Protein AF-A0A0K8T9H1-F1 (afdb_monomer)

Solvent-accessible surface area (backbone atoms only — not comparable to full-atom values): 16863 Å² total; per-residue (Å²): 108,72,65,55,69,71,71,51,93,68,56,71,69,57,48,53,51,52,52,51,51,52,47,54,55,34,47,77,70,76,44,57,70,71,57,55,53,50,52,52,51,54,51,49,52,61,58,62,73,67,69,76,91,74,69,90,69,77,64,52,69,48,75,46,65,76,82,54,82,67,47,53,60,52,46,53,54,37,46,76,74,58,31,45,70,45,75,44,81,83,82,41,68,66,57,66,65,55,65,74,69,68,95,60,60,73,51,70,37,27,21,28,34,38,39,48,46,93,85,67,34,30,32,70,47,72,36,68,50,32,43,53,62,54,49,51,52,37,52,50,28,41,78,66,65,66,70,80,32,57,61,27,41,50,33,61,77,69,70,51,77,90,67,58,62,87,79,24,49,46,81,76,41,85,39,67,73,51,75,68,45,58,53,51,35,49,51,52,48,51,49,42,50,74,77,71,56,50,60,47,67,81,86,62,87,84,52,78,56,57,71,73,46,46,65,55,52,55,56,58,51,64,71,67,54,79,77,82,86,78,80,86,76,90,69,94,76,79,92,78,77,91,77,90,76,82,76,98,69,88,72,84,79,76,68,77,80,68,70,75,74,78,81,73,80,82,82,79,130

Secondary structure (DSSP, 8-state):
-HHHHHHS---HHHHHHHHHHHHHHHHHTT--HHHHHHHHHHHHHHHHT-----------EEEEE--STHHHHHHHHHHHTT-EEEEE-S--HHHHHHTTS----GGGS-EEEEEE-TTS-EEEEEESS-HHHHHHH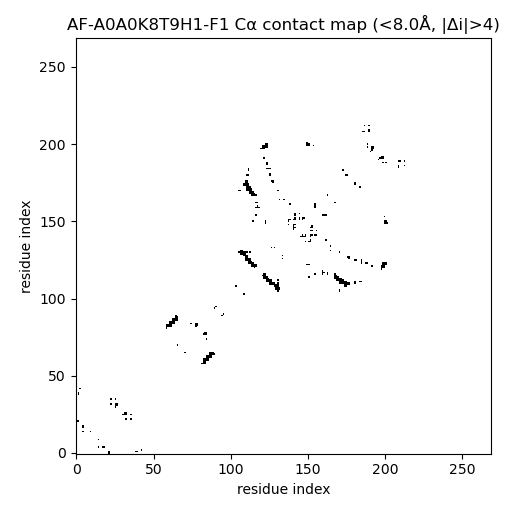HHHHHHTT----HHHHHHHHTT-----HHHHEEEEEE--SSHHHHHHHHHHHHHHHHHT--B--TT-TT-THHHHHHHHHHHHHHTTS--S-------------------S-------GGGTTSS--PPPP-

Nearest PDB structures (foldseek):
  1i1q-assembly1_B  TM=5.431E-01  e=4.277E+00  Salmonella enterica subsp. enterica serovar Typhimurium
  8oy0-assembly1_B  TM=5.365E-01  e=6.338E+00  Acinetobacter baumannii ATCC 17978

pLDDT: mean 75.07, std 20.34, range [29.92, 95.25]

Organism: Lygus hesperus (NCBI:txid30085)

Radius of gyration: 32.81 Å; Cα contacts (8 Å, |Δi|>4): 225; chains: 1; bounding box: 67×85×82 Å

Structure (mmCIF, N/CA/C/O backbone):
data_AF-A0A0K8T9H1-F1
#
_entry.id   AF-A0A0K8T9H1-F1
#
loop_
_atom_site.group_PDB
_atom_site.id
_atom_site.type_symbol
_atom_site.label_atom_id
_atom_site.label_alt_id
_atom_site.label_comp_id
_atom_site.label_asym_id
_atom_site.label_entity_id
_atom_site.label_seq_id
_atom_site.pdbx_PDB_ins_code
_atom_site.Cartn_x
_atom_site.Cartn_y
_atom_site.Cartn_z
_atom_site.occupancy
_atom_site.B_iso_or_equiv
_atom_site.auth_seq_id
_atom_site.auth_comp_id
_atom_site.auth_asym_id
_atom_site.auth_atom_id
_atom_site.pdbx_PDB_model_num
ATOM 1 N N . MET A 1 1 ? -5.020 20.027 38.734 1.00 79.06 1 MET A N 1
ATOM 2 C CA . MET A 1 1 ? -4.938 20.265 40.193 1.00 79.06 1 MET A CA 1
ATOM 3 C C . MET A 1 1 ? -5.513 19.106 41.007 1.00 79.06 1 MET A C 1
ATOM 5 O O . MET A 1 1 ? -4.748 18.503 41.737 1.00 79.06 1 MET A O 1
ATOM 9 N N . ILE A 1 2 ? -6.777 18.697 40.827 1.00 83.88 2 ILE A N 1
ATOM 10 C CA . ILE A 1 2 ? -7.402 17.604 41.618 1.00 83.88 2 ILE A CA 1
ATOM 11 C C . ILE A 1 2 ? -6.652 16.258 41.524 1.00 83.88 2 ILE A C 1
ATOM 13 O O . ILE A 1 2 ? -6.446 15.601 42.537 1.00 83.88 2 ILE A O 1
ATOM 17 N N . HIS A 1 3 ? -6.161 15.875 40.338 1.00 83.12 3 HIS A N 1
ATOM 18 C CA . HIS A 1 3 ? -5.317 14.678 40.191 1.00 83.12 3 HIS A CA 1
ATOM 19 C C . HIS A 1 3 ? -4.030 14.768 41.026 1.00 83.12 3 HIS A C 1
ATOM 21 O O . HIS A 1 3 ? -3.611 13.783 41.614 1.00 83.12 3 HIS A O 1
ATOM 27 N N . ARG A 1 4 ? -3.406 15.951 41.109 1.00 84.12 4 ARG A N 1
ATOM 28 C CA . ARG A 1 4 ? -2.184 16.165 41.898 1.00 84.12 4 ARG A CA 1
ATOM 29 C C . ARG A 1 4 ? -2.463 16.015 43.395 1.00 84.12 4 ARG A C 1
ATOM 31 O O . ARG A 1 4 ? -1.757 15.261 44.051 1.00 84.12 4 ARG A O 1
ATOM 38 N N . LEU A 1 5 ? -3.544 16.643 43.870 1.00 85.50 5 LEU A N 1
ATOM 39 C CA . LEU A 1 5 ? -4.029 16.554 45.252 1.00 85.50 5 LEU A CA 1
ATOM 40 C C . LEU A 1 5 ? -4.243 15.097 45.708 1.00 85.50 5 LEU A C 1
ATOM 42 O O . LEU A 1 5 ? -4.020 14.776 46.869 1.00 85.50 5 LEU A O 1
ATOM 46 N N . LYS A 1 6 ? -4.695 14.214 44.808 1.00 83.81 6 LYS A N 1
ATOM 47 C CA . LYS A 1 6 ? -5.001 12.810 45.129 1.00 83.81 6 LYS A CA 1
ATOM 48 C C . LYS A 1 6 ? -3.895 11.806 44.792 1.00 83.81 6 LYS A C 1
ATOM 50 O O . LYS A 1 6 ? -3.894 10.727 45.368 1.00 83.81 6 LYS A O 1
ATOM 55 N N . ALA A 1 7 ? -3.002 12.111 43.850 1.00 82.75 7 ALA A N 1
ATOM 56 C CA . ALA A 1 7 ? -1.958 11.184 43.400 1.00 82.75 7 ALA A CA 1
ATOM 57 C C . ALA A 1 7 ? -0.646 11.306 44.189 1.00 82.75 7 ALA A C 1
ATOM 59 O O . ALA A 1 7 ? 0.142 10.364 44.193 1.00 82.75 7 ALA A O 1
ATOM 60 N N . ILE A 1 8 ? -0.390 12.451 44.829 1.00 84.19 8 ILE A N 1
ATOM 61 C CA . ILE A 1 8 ? 0.830 12.668 45.612 1.00 84.19 8 ILE A CA 1
ATOM 62 C C . ILE A 1 8 ? 0.536 12.363 47.088 1.00 84.19 8 ILE A C 1
ATOM 64 O O . ILE A 1 8 ? -0.367 12.983 47.653 1.00 84.19 8 ILE A O 1
ATOM 68 N N . PRO A 1 9 ? 1.285 11.455 47.740 1.00 80.06 9 PRO A N 1
ATOM 69 C CA . PRO A 1 9 ? 1.159 11.244 49.175 1.00 80.06 9 PRO A CA 1
ATOM 70 C C . PRO A 1 9 ? 1.680 12.484 49.909 1.00 80.06 9 PRO A C 1
ATOM 72 O O . PRO A 1 9 ? 2.833 12.881 49.753 1.00 80.06 9 PRO A O 1
ATOM 75 N N . MET A 1 10 ? 0.819 13.117 50.698 1.00 83.00 10 MET A N 1
ATOM 76 C CA . MET A 1 10 ? 1.139 14.321 51.463 1.00 83.00 10 MET A CA 1
ATOM 77 C C . MET A 1 10 ? 0.527 14.242 52.859 1.00 83.00 10 MET A C 1
ATOM 79 O O . MET A 1 10 ? -0.424 13.497 53.089 1.00 83.00 10 MET A O 1
ATOM 83 N N . THR A 1 11 ? 1.071 15.018 53.795 1.00 88.94 11 THR A N 1
ATOM 84 C CA . THR A 1 11 ? 0.498 15.152 55.138 1.00 88.94 11 THR A CA 1
ATOM 85 C C . THR A 1 11 ? -0.871 15.828 55.071 1.00 88.94 11 THR A C 1
ATOM 87 O O . THR A 1 11 ? -1.124 16.664 54.200 1.00 88.94 11 THR A O 1
ATOM 90 N N . GLU A 1 12 ? -1.754 15.511 56.016 1.00 85.12 12 GLU A N 1
ATOM 91 C CA . GLU A 1 12 ? -3.128 16.036 56.061 1.00 85.12 12 GLU A CA 1
ATOM 92 C C . GLU A 1 12 ? -3.178 17.576 56.064 1.00 85.12 12 GLU A C 1
ATOM 94 O O . GLU A 1 12 ? -4.005 18.198 55.396 1.00 85.12 12 GLU A O 1
ATOM 99 N N . GLN A 1 13 ? -2.216 18.214 56.734 1.00 87.56 13 GLN A N 1
ATOM 100 C CA . GLN A 1 13 ? -2.077 19.671 56.742 1.00 87.56 13 GLN A CA 1
ATOM 101 C C . GLN A 1 13 ? -1.790 20.245 55.348 1.00 87.56 13 GLN A C 1
ATOM 103 O O . GLN A 1 13 ? -2.367 21.264 54.964 1.00 87.56 13 GLN A O 1
ATOM 108 N N . ASN A 1 14 ? -0.908 19.603 54.580 1.00 86.06 14 ASN A N 1
ATOM 109 C CA . ASN A 1 14 ? -0.571 20.044 53.227 1.00 86.06 14 ASN A CA 1
ATOM 110 C C . ASN A 1 14 ? -1.708 19.753 52.244 1.00 86.06 14 ASN A C 1
ATOM 112 O O . ASN A 1 14 ? -1.982 20.582 51.377 1.00 86.06 14 ASN A O 1
ATOM 116 N N . TYR A 1 15 ? -2.434 18.653 52.452 1.00 90.06 15 TYR A N 1
ATOM 117 C CA . TYR A 1 15 ? -3.642 18.330 51.699 1.00 90.06 15 TYR A CA 1
ATOM 118 C C . TYR A 1 15 ? -4.706 19.424 51.836 1.00 90.06 15 TYR A C 1
ATOM 120 O O . TYR A 1 15 ? -5.212 19.929 50.835 1.00 90.06 15 TYR A O 1
ATOM 128 N N . ASN A 1 16 ? -4.995 19.859 53.065 1.00 89.31 16 ASN A N 1
ATOM 129 C CA . ASN A 1 16 ? -5.989 20.904 53.313 1.00 89.31 16 ASN A CA 1
ATOM 130 C C . ASN A 1 16 ? -5.548 22.271 52.765 1.00 89.31 16 ASN A C 1
ATOM 132 O O . ASN A 1 16 ? -6.363 23.007 52.209 1.00 89.31 16 ASN A O 1
ATOM 136 N N . LYS A 1 17 ? -4.251 22.603 52.843 1.00 90.50 17 LYS A N 1
ATOM 137 C CA . LYS A 1 17 ? -3.698 23.823 52.225 1.00 90.50 17 LYS A CA 1
ATOM 138 C C . LYS A 1 17 ? -3.848 23.815 50.706 1.00 90.50 17 LYS A C 1
ATOM 140 O O . LYS A 1 17 ? -4.267 24.815 50.120 1.00 90.50 17 LYS A O 1
ATOM 145 N N . GLU A 1 18 ? -3.526 22.697 50.061 1.00 90.12 18 GLU A N 1
ATOM 146 C CA . GLU A 1 18 ? -3.667 22.567 48.613 1.00 90.12 18 GLU A CA 1
ATOM 147 C C . GLU A 1 18 ? -5.142 22.594 48.195 1.00 90.12 18 GLU A C 1
ATOM 149 O O . GLU A 1 18 ? -5.491 23.292 47.244 1.00 90.12 18 GLU A O 1
ATOM 154 N N . LEU A 1 19 ? -6.024 21.928 48.945 1.00 90.94 19 LEU A N 1
ATOM 155 C CA . LEU A 1 19 ? -7.468 21.957 48.716 1.00 90.94 19 LEU A CA 1
ATOM 156 C C . LEU A 1 19 ? -8.029 23.386 48.804 1.00 90.94 19 LEU A C 1
ATOM 158 O O . LEU A 1 19 ? -8.744 23.821 47.901 1.00 90.94 19 LEU A O 1
ATOM 162 N N . ASN A 1 20 ? -7.644 24.149 49.829 1.00 91.06 20 ASN A N 1
ATOM 163 C CA . ASN A 1 20 ? -8.041 25.552 49.977 1.00 91.06 20 ASN A CA 1
ATOM 164 C C . ASN A 1 20 ? -7.501 26.424 48.840 1.00 91.06 20 ASN A C 1
ATOM 166 O O . ASN A 1 20 ? -8.207 27.289 48.332 1.00 91.06 20 ASN A O 1
ATOM 170 N N . THR A 1 21 ? -6.279 26.158 48.381 1.00 92.44 21 THR A N 1
ATOM 171 C CA . THR A 1 21 ? -5.703 26.851 47.221 1.00 92.44 21 THR A CA 1
ATOM 172 C C . THR A 1 21 ? -6.521 26.577 45.955 1.00 92.44 21 THR A C 1
ATOM 174 O O . THR A 1 21 ? -6.806 27.496 45.189 1.00 92.44 21 THR A O 1
ATOM 177 N N . ILE A 1 22 ? -6.957 25.329 45.749 1.00 90.88 22 ILE A N 1
ATOM 178 C CA . ILE A 1 22 ? -7.819 24.944 44.624 1.00 90.88 22 ILE A CA 1
ATOM 179 C C . ILE A 1 22 ? -9.171 25.662 44.700 1.00 90.88 22 ILE A C 1
ATOM 181 O O . ILE A 1 22 ? -9.628 26.165 43.675 1.00 90.88 22 ILE A O 1
ATOM 185 N N . TYR A 1 23 ? -9.780 25.761 45.887 1.00 93.19 23 TYR A N 1
ATOM 186 C CA . TYR A 1 23 ? -11.021 26.517 46.081 1.00 93.19 23 TYR A CA 1
ATOM 187 C C . TYR A 1 23 ? -10.855 28.002 45.764 1.00 93.19 23 TYR A C 1
ATOM 189 O O . TYR A 1 23 ? -11.646 28.545 44.995 1.00 93.19 23 TYR A O 1
ATOM 197 N N . SER A 1 24 ? -9.807 28.645 46.280 1.00 91.62 24 SER A N 1
ATOM 198 C CA . SER A 1 24 ? -9.541 30.065 46.025 1.00 91.62 24 SER A CA 1
ATOM 199 C C . SER A 1 24 ? -9.321 30.349 44.538 1.00 91.62 24 SER A C 1
ATOM 201 O O . SER A 1 24 ? -9.885 31.295 43.993 1.00 91.62 24 SER A O 1
ATOM 203 N N . ILE A 1 25 ? -8.556 29.499 43.844 1.00 91.44 25 ILE A N 1
ATOM 204 C CA . ILE A 1 25 ? -8.343 29.628 42.395 1.00 91.44 25 ILE A CA 1
ATOM 205 C C . ILE A 1 25 ? -9.656 29.409 41.634 1.00 91.44 25 ILE A C 1
ATOM 207 O O . ILE A 1 25 ? -9.943 30.138 40.688 1.00 91.44 25 ILE A O 1
ATOM 211 N N . ALA A 1 26 ? -10.460 28.418 42.022 1.00 90.25 26 ALA A N 1
ATOM 212 C CA . ALA A 1 26 ? -11.738 28.133 41.377 1.00 90.25 26 ALA A CA 1
ATOM 213 C C . ALA A 1 26 ? -12.721 29.302 41.531 1.00 90.25 26 ALA A C 1
ATOM 215 O O . ALA A 1 26 ? -13.304 29.736 40.538 1.00 90.25 26 ALA A O 1
ATOM 216 N N . HIS A 1 27 ? -12.826 29.856 42.739 1.00 92.75 27 HIS A N 1
ATOM 217 C CA . HIS A 1 27 ? -13.667 31.011 43.036 1.00 92.75 27 HIS A CA 1
ATOM 218 C C . HIS A 1 27 ? -13.239 32.244 42.232 1.00 92.75 27 HIS A C 1
ATOM 220 O O . HIS A 1 27 ? -14.071 32.884 41.592 1.00 92.75 27 HIS A O 1
ATOM 226 N N . ASN A 1 28 ? -11.934 32.529 42.176 1.00 92.25 28 ASN A N 1
ATOM 227 C CA . ASN A 1 28 ? -11.394 33.643 41.387 1.00 92.25 28 ASN A CA 1
ATOM 228 C C . ASN A 1 28 ? -11.645 33.487 39.879 1.00 92.25 28 ASN A C 1
ATOM 230 O O . ASN A 1 28 ? -11.715 34.480 39.164 1.00 92.25 28 ASN A O 1
ATOM 234 N N . ASN A 1 29 ? -11.812 32.253 39.400 1.00 90.69 29 ASN A N 1
ATOM 235 C CA . ASN A 1 29 ? -12.154 31.947 38.012 1.00 90.69 29 ASN A CA 1
ATOM 236 C C . ASN A 1 29 ? -13.671 31.764 37.781 1.00 90.69 29 ASN A C 1
ATOM 238 O O . ASN A 1 29 ? -14.069 31.271 36.728 1.00 90.69 29 ASN A O 1
ATOM 242 N N . GLY A 1 30 ? -14.522 32.132 38.747 1.00 89.81 30 GLY A N 1
ATOM 243 C CA . GLY A 1 30 ? -15.984 32.100 38.608 1.00 89.81 30 GLY A CA 1
ATOM 244 C C . GLY A 1 30 ? -16.630 30.717 38.766 1.00 89.81 30 GLY A C 1
ATOM 245 O O . GLY A 1 30 ? -17.804 30.545 38.441 1.00 89.81 30 GLY A O 1
ATOM 246 N N . TYR A 1 31 ? -15.899 29.719 39.268 1.00 90.06 31 TYR A N 1
ATOM 247 C CA . TYR A 1 31 ? -16.436 28.386 39.543 1.00 90.06 31 TYR A CA 1
ATOM 248 C C . TYR A 1 31 ? -16.932 28.273 40.989 1.00 90.06 31 TYR A C 1
ATOM 250 O O . TYR A 1 31 ? -16.303 28.760 41.925 1.00 90.06 31 TYR A O 1
ATOM 258 N N . THR A 1 32 ? -18.057 27.581 41.194 1.00 90.81 32 THR A N 1
ATOM 259 C CA . THR A 1 32 ? -18.622 27.367 42.538 1.00 90.81 32 THR A CA 1
ATOM 260 C C . THR A 1 32 ? -17.965 26.185 43.246 1.00 90.81 32 THR A C 1
ATOM 262 O O . THR A 1 32 ? -17.647 25.181 42.608 1.00 90.81 32 THR A O 1
ATOM 265 N N . ASN A 1 33 ? -17.852 26.230 44.576 1.00 88.12 33 ASN A N 1
ATOM 266 C CA . ASN A 1 33 ? -17.252 25.142 45.370 1.00 88.12 33 ASN A CA 1
ATOM 267 C C . ASN A 1 33 ? -17.913 23.775 45.108 1.00 88.12 33 ASN A C 1
ATOM 269 O O . ASN A 1 33 ? -17.223 22.770 44.958 1.00 88.12 33 ASN A O 1
ATOM 273 N N . LYS A 1 34 ? -19.232 23.763 44.870 1.00 89.00 34 LYS A N 1
ATOM 274 C CA . LYS A 1 34 ? -19.999 22.562 44.495 1.00 89.00 34 LYS A CA 1
ATOM 275 C C . LYS A 1 34 ? -19.471 21.864 43.235 1.00 89.00 34 LYS A C 1
ATOM 277 O O . LYS A 1 34 ? -19.648 20.658 43.081 1.00 89.00 34 LYS A O 1
ATOM 282 N N . THR A 1 35 ? -18.875 22.601 42.295 1.00 86.06 35 THR A N 1
ATOM 283 C CA . THR A 1 35 ? -18.270 22.007 41.090 1.00 86.06 35 THR A CA 1
ATOM 284 C C . THR A 1 35 ? -16.976 21.270 41.418 1.00 86.06 35 THR A C 1
ATOM 286 O O . THR A 1 35 ? -16.752 20.184 40.890 1.00 86.06 35 THR A O 1
ATOM 289 N N . ILE A 1 36 ? -16.170 21.802 42.340 1.00 88.00 36 ILE A N 1
ATOM 290 C CA . ILE A 1 36 ? -14.936 21.168 42.810 1.00 88.00 36 ILE A CA 1
ATOM 291 C C . ILE A 1 36 ? -15.257 19.897 43.599 1.00 88.00 36 ILE A C 1
ATOM 293 O O . ILE A 1 36 ? -14.673 18.853 43.310 1.00 88.00 36 ILE A O 1
ATOM 297 N N . ASP A 1 37 ? -16.249 19.941 44.490 1.00 90.69 37 ASP A N 1
ATOM 298 C CA . ASP A 1 37 ? -16.720 18.762 45.231 1.00 90.69 37 ASP A CA 1
ATOM 299 C C . ASP A 1 37 ? -17.158 17.633 44.291 1.00 90.69 37 ASP A C 1
ATOM 301 O O . ASP A 1 37 ? -16.736 16.484 44.435 1.00 90.69 37 ASP A O 1
ATOM 305 N N . LYS A 1 38 ? -17.946 17.969 43.258 1.00 90.06 38 LYS A N 1
ATOM 306 C CA . LYS A 1 38 ? -18.367 17.010 42.224 1.00 90.06 38 LYS A CA 1
ATOM 307 C C . LYS A 1 38 ? -17.176 16.401 41.489 1.00 90.06 38 LYS A C 1
ATOM 309 O O . LYS A 1 38 ? -17.172 15.200 41.235 1.00 90.06 38 LYS A O 1
ATOM 314 N N . LEU A 1 39 ? -16.165 17.200 41.149 1.00 87.44 39 LEU A N 1
ATOM 315 C CA . LEU A 1 39 ? -14.964 16.710 40.469 1.00 87.44 39 LEU A CA 1
ATOM 316 C C . LEU A 1 39 ? -14.129 15.788 41.370 1.00 87.44 39 LEU A C 1
ATOM 318 O O . LEU A 1 39 ? -13.618 14.774 40.896 1.00 87.44 39 LEU A O 1
ATOM 322 N N . ILE A 1 40 ? -14.021 16.096 42.666 1.00 87.69 40 ILE A N 1
ATOM 323 C CA . ILE A 1 40 ? -13.354 15.233 43.652 1.00 87.69 40 ILE A CA 1
ATOM 324 C C . ILE A 1 40 ? -14.116 13.911 43.801 1.00 87.69 40 ILE A C 1
ATOM 326 O O . ILE A 1 40 ? -13.504 12.843 43.790 1.00 87.69 40 ILE A O 1
ATOM 330 N N . GLN A 1 41 ? -15.446 13.958 43.873 1.00 87.06 41 GLN A N 1
ATOM 331 C CA . GLN A 1 41 ? -16.288 12.765 43.951 1.00 87.06 41 GLN A CA 1
ATOM 332 C C . GLN A 1 41 ? -16.155 11.890 42.697 1.00 87.06 41 GLN A C 1
ATOM 334 O O . GLN A 1 41 ? -15.954 10.683 42.807 1.00 87.06 41 GLN A O 1
ATOM 339 N N . GLN A 1 42 ? -16.204 12.485 41.502 1.00 85.69 42 GLN A N 1
ATOM 340 C CA . GLN A 1 42 ? -15.987 11.770 40.240 1.00 85.69 42 GLN A CA 1
ATOM 341 C C . GLN A 1 42 ? -14.604 11.116 40.183 1.00 85.69 42 GLN A C 1
ATOM 343 O O . GLN A 1 42 ? -14.470 9.988 39.710 1.00 85.69 42 GLN A O 1
ATOM 348 N N . TYR A 1 43 ? -13.581 11.805 40.693 1.00 85.56 43 TYR A N 1
ATOM 349 C CA . TYR A 1 43 ? -12.228 11.272 40.775 1.00 85.56 43 TYR A CA 1
ATOM 350 C C . TYR A 1 43 ? -12.141 10.069 41.727 1.00 85.56 43 TYR A C 1
ATOM 352 O O . TYR A 1 43 ? -11.585 9.038 41.354 1.00 85.56 43 TYR A O 1
ATOM 360 N N . ASN A 1 44 ? -12.747 10.157 42.914 1.00 84.31 44 ASN A N 1
ATOM 361 C CA . ASN A 1 44 ? -12.801 9.046 43.870 1.00 84.31 44 ASN A CA 1
ATOM 362 C C . ASN A 1 44 ? -13.587 7.853 43.307 1.00 84.31 44 ASN A C 1
ATOM 364 O O . ASN A 1 44 ? -13.139 6.721 43.424 1.00 84.31 44 ASN A O 1
ATOM 368 N N . ASN A 1 45 ? -14.708 8.091 42.621 1.00 82.69 45 ASN A N 1
ATOM 369 C CA . ASN A 1 45 ? -15.478 7.030 41.966 1.00 82.69 45 ASN A CA 1
ATOM 370 C C . ASN A 1 45 ? -14.660 6.324 40.876 1.00 82.69 45 ASN A C 1
ATOM 372 O O . ASN A 1 45 ? -14.757 5.111 40.715 1.00 82.69 45 ASN A O 1
ATOM 376 N N . LYS A 1 46 ? -13.818 7.066 40.146 1.00 80.06 46 LYS A N 1
ATOM 377 C CA . LYS A 1 46 ? -12.911 6.499 39.143 1.00 80.06 46 LYS A CA 1
ATOM 378 C C . LYS A 1 46 ? -11.806 5.638 39.768 1.00 80.06 46 LYS A C 1
ATOM 380 O O . LYS A 1 46 ? -11.439 4.642 39.159 1.00 80.06 46 LYS A O 1
ATOM 385 N N . LEU A 1 47 ? -11.308 6.001 40.954 1.00 72.62 47 LEU A N 1
ATOM 386 C CA . LEU A 1 47 ? -10.343 5.195 41.716 1.00 72.62 47 LEU A CA 1
ATOM 387 C C . LEU A 1 47 ? -10.990 3.979 42.401 1.00 72.62 47 LEU A C 1
ATOM 389 O O . LEU A 1 47 ? -10.374 2.920 42.484 1.00 72.62 47 LEU A O 1
ATOM 393 N N . ASN A 1 48 ? -12.235 4.102 42.858 1.00 66.25 48 ASN A N 1
ATOM 394 C CA . ASN A 1 48 ? -12.946 3.023 43.546 1.00 66.25 48 ASN A CA 1
ATOM 395 C C . ASN A 1 48 ? -13.533 1.989 42.572 1.00 66.25 48 ASN A C 1
ATOM 397 O O . ASN A 1 48 ? -13.594 0.812 42.904 1.00 66.25 48 ASN A O 1
ATOM 401 N N . ASN A 1 49 ? -13.877 2.385 41.339 1.00 60.38 49 ASN A N 1
ATOM 402 C CA . ASN A 1 49 ? -14.251 1.454 40.262 1.00 60.38 49 ASN A CA 1
ATOM 403 C C . ASN A 1 49 ? -13.062 0.639 39.716 1.00 60.38 49 ASN A C 1
ATOM 405 O O . ASN A 1 49 ? -13.219 -0.141 38.778 1.00 60.38 49 ASN A O 1
ATOM 409 N N . THR A 1 50 ? -11.876 0.798 40.302 1.00 55.78 50 THR A N 1
ATOM 410 C CA . THR A 1 50 ? -10.710 -0.062 40.090 1.00 55.78 50 THR A CA 1
ATOM 411 C C . THR A 1 50 ? -10.532 -1.043 41.259 1.00 55.78 50 THR A C 1
ATOM 413 O O . THR A 1 50 ? -9.525 -1.000 41.959 1.00 55.78 50 THR A O 1
ATOM 416 N N . HIS A 1 51 ? -11.485 -1.962 41.481 1.00 50.66 51 HIS A N 1
ATOM 417 C CA . HIS A 1 51 ? -11.221 -3.197 42.243 1.00 50.66 51 HIS A CA 1
ATOM 418 C C . HIS A 1 51 ? -12.242 -4.321 41.970 1.00 50.66 51 HIS A C 1
ATOM 420 O O . HIS A 1 51 ? -13.413 -3.998 41.780 1.00 50.66 51 HIS A O 1
ATOM 426 N N . PRO A 1 52 ? -11.882 -5.625 42.038 1.00 47.62 52 PRO A N 1
ATOM 427 C CA . PRO A 1 52 ? -10.571 -6.268 41.927 1.00 47.62 52 PRO A CA 1
ATOM 428 C C . PRO A 1 52 ? -10.363 -6.877 40.523 1.00 47.62 52 PRO A C 1
ATOM 430 O O . PRO A 1 52 ? -11.291 -7.010 39.725 1.00 47.62 52 PRO A O 1
ATOM 433 N N . GLN A 1 53 ? -9.128 -7.275 40.222 1.00 47.19 53 GLN A N 1
ATOM 434 C CA . GLN A 1 53 ? -8.818 -8.214 39.141 1.00 47.19 53 GLN A CA 1
ATOM 435 C C . GLN A 1 53 ? -9.486 -9.562 39.465 1.00 47.19 53 GLN A C 1
ATOM 437 O O . GLN A 1 53 ? -8.851 -10.446 40.030 1.00 47.19 53 GLN A O 1
ATOM 442 N N . ASN A 1 54 ? -10.775 -9.710 39.157 1.00 39.31 54 ASN A N 1
ATOM 443 C CA . ASN A 1 54 ? -11.357 -11.035 38.996 1.00 39.31 54 ASN A CA 1
ATOM 444 C C . ASN A 1 54 ? -10.680 -11.652 37.777 1.00 39.31 54 ASN A C 1
ATOM 446 O O . ASN A 1 54 ? -10.837 -11.141 36.672 1.00 39.31 54 ASN A O 1
ATOM 450 N N . GLU A 1 55 ? -9.866 -12.666 38.061 1.00 48.78 55 GLU A N 1
ATOM 451 C CA . GLU A 1 55 ? -9.329 -13.694 37.177 1.00 48.78 55 GLU A CA 1
ATOM 452 C C . GLU A 1 55 ? -9.042 -13.247 35.742 1.00 48.78 55 GLU A C 1
ATOM 454 O O . GLU A 1 55 ? -9.930 -13.038 34.915 1.00 48.78 55 GLU A O 1
ATOM 459 N N . GLN A 1 56 ? -7.747 -13.175 35.440 1.00 50.41 56 GLN A N 1
ATOM 460 C CA . GLN A 1 56 ? -7.192 -13.064 34.100 1.00 50.41 56 GLN A CA 1
ATOM 461 C C . GLN A 1 56 ? -7.672 -14.222 33.208 1.00 50.41 56 GLN A C 1
ATOM 463 O O . GLN A 1 56 ? -6.918 -15.125 32.866 1.00 50.41 56 GLN A O 1
ATOM 468 N N . THR A 1 57 ? -8.912 -14.166 32.737 1.00 49.38 57 THR A N 1
ATOM 469 C CA . THR A 1 57 ? -9.195 -14.625 31.390 1.00 49.38 57 THR A CA 1
ATOM 470 C C . THR A 1 57 ? -8.620 -13.536 30.505 1.0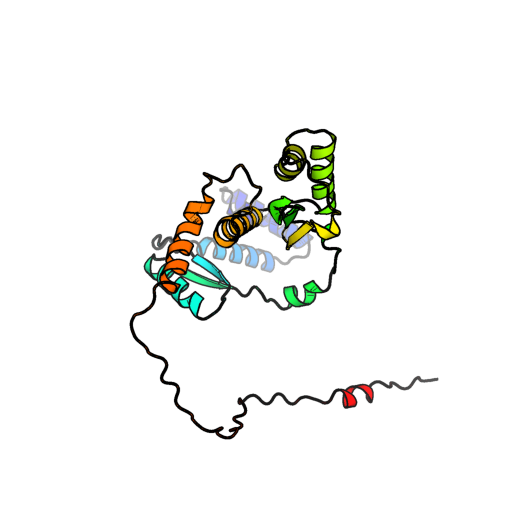0 49.38 57 THR A C 1
ATOM 472 O O . THR A 1 57 ? -9.110 -12.406 30.459 1.00 49.38 57 THR A O 1
ATOM 475 N N . THR A 1 58 ? -7.501 -13.819 29.844 1.00 54.06 58 THR A N 1
ATOM 476 C CA . THR A 1 58 ? -7.039 -12.991 28.732 1.00 54.06 58 THR A CA 1
ATOM 477 C C . THR A 1 58 ? -8.076 -13.110 27.619 1.00 54.06 58 THR A C 1
ATOM 479 O O . THR A 1 58 ? -7.863 -13.821 26.644 1.00 54.06 58 THR A O 1
ATOM 482 N N . ASN A 1 59 ? -9.222 -12.442 27.773 1.00 61.59 59 ASN A N 1
ATOM 483 C CA . ASN A 1 59 ? -10.265 -12.316 26.767 1.00 61.59 59 ASN A CA 1
ATOM 484 C C . ASN A 1 59 ? -9.723 -11.403 25.666 1.00 61.59 59 ASN A C 1
ATOM 486 O O . ASN A 1 59 ? -10.099 -10.236 25.530 1.00 61.59 59 ASN A O 1
ATOM 490 N N . GLN A 1 60 ? -8.763 -11.927 24.906 1.00 75.75 60 GLN A N 1
ATOM 491 C CA . GLN A 1 60 ? -8.261 -11.297 23.705 1.00 75.75 60 GLN A CA 1
ATOM 492 C C . GLN A 1 60 ? -9.444 -11.156 22.754 1.00 75.75 60 GLN A C 1
ATOM 494 O O . GLN A 1 60 ? -10.006 -12.132 22.256 1.00 75.75 60 GLN A O 1
ATOM 499 N N . ARG A 1 61 ? -9.871 -9.905 22.570 1.00 82.12 61 ARG A N 1
ATOM 500 C CA . ARG A 1 61 ? -11.021 -9.577 21.741 1.00 82.12 61 ARG A CA 1
ATOM 501 C C . ARG A 1 61 ? -10.567 -9.294 20.317 1.00 82.12 61 ARG A C 1
ATOM 503 O O . ARG A 1 61 ? -9.898 -8.292 20.066 1.00 82.12 61 ARG A O 1
ATOM 510 N N . CYS A 1 62 ? -10.970 -10.136 19.376 1.00 82.31 62 CYS A N 1
ATOM 511 C CA . CYS A 1 62 ? -10.732 -9.929 17.953 1.00 82.31 62 CYS A CA 1
ATOM 512 C C . CYS A 1 62 ? -11.889 -9.140 17.333 1.00 82.31 62 CYS A C 1
ATOM 514 O O . CYS A 1 62 ? -13.056 -9.502 17.468 1.00 82.31 62 CYS A O 1
ATOM 516 N N . ILE A 1 63 ? -11.568 -8.052 16.631 1.00 85.69 63 ILE A N 1
ATOM 517 C CA . ILE A 1 63 ? -12.557 -7.231 15.926 1.00 85.69 63 ILE A CA 1
ATOM 518 C C . ILE A 1 63 ? -12.286 -7.328 14.433 1.00 85.69 63 ILE A C 1
ATOM 520 O O . ILE A 1 63 ? -11.174 -7.039 13.990 1.00 85.69 63 ILE A O 1
ATOM 524 N N . PHE A 1 64 ? -13.300 -7.695 13.659 1.00 84.38 64 PHE A N 1
ATOM 525 C CA . PHE A 1 64 ? -13.205 -7.749 12.204 1.00 84.38 64 PHE A CA 1
ATOM 526 C C . PHE A 1 64 ? -14.517 -7.345 11.539 1.00 84.38 64 PHE A C 1
ATOM 528 O O . PHE A 1 64 ? -15.552 -7.185 12.186 1.00 84.38 64 PHE A O 1
ATOM 535 N N . THR A 1 65 ? -14.458 -7.117 10.235 1.00 84.50 65 THR A N 1
ATOM 536 C CA . THR A 1 65 ? -15.603 -6.647 9.460 1.00 84.50 65 THR A CA 1
ATOM 537 C C . THR A 1 65 ? -16.483 -7.820 9.064 1.00 84.50 65 THR A C 1
ATOM 539 O O . THR A 1 65 ? -15.976 -8.839 8.602 1.00 84.50 65 THR A O 1
ATOM 542 N N . TYR A 1 66 ? -17.799 -7.687 9.241 1.00 84.62 66 TYR A N 1
ATOM 543 C CA . TYR A 1 66 ? -18.741 -8.694 8.754 1.00 84.62 66 TYR A CA 1
ATOM 544 C C . TYR A 1 66 ? -18.755 -8.678 7.222 1.00 84.62 66 TYR A C 1
ATOM 546 O O . TYR A 1 66 ? -19.138 -7.673 6.619 1.00 84.62 66 TYR A O 1
ATOM 554 N N . THR A 1 67 ? -18.318 -9.774 6.599 1.00 80.19 67 THR A N 1
ATOM 555 C CA . THR A 1 67 ? -18.256 -9.902 5.133 1.00 80.19 67 THR A CA 1
ATOM 556 C C . THR A 1 67 ? -19.350 -10.801 4.562 1.00 80.19 67 THR A C 1
ATOM 558 O O . THR A 1 67 ? -19.569 -10.767 3.356 1.00 80.19 67 THR A O 1
ATOM 561 N N . GLY A 1 68 ? -20.040 -11.586 5.397 1.00 83.38 68 GLY A N 1
ATOM 562 C CA . GLY A 1 68 ? -21.093 -12.506 4.961 1.00 83.38 68 GLY A CA 1
ATOM 563 C C . GLY A 1 68 ? -21.304 -13.698 5.904 1.00 83.38 68 GLY A C 1
ATOM 564 O O . GLY A 1 68 ? -20.744 -13.741 7.002 1.00 83.38 68 GLY A O 1
ATOM 565 N N . PRO A 1 69 ? -22.089 -14.704 5.500 1.00 85.12 69 PRO A N 1
ATOM 566 C CA . PRO A 1 69 ? -22.319 -15.902 6.307 1.00 85.12 69 PRO A CA 1
ATOM 567 C C . PRO A 1 69 ? -21.029 -16.661 6.666 1.00 85.12 69 PRO A C 1
ATOM 569 O O . PRO A 1 69 ? -20.951 -17.326 7.697 1.00 85.12 69 PRO A O 1
ATOM 572 N N . GLU A 1 70 ? -19.978 -16.543 5.854 1.00 84.44 70 GLU A N 1
ATOM 573 C CA . GLU A 1 70 ? -18.683 -17.182 6.092 1.00 84.44 70 GLU A CA 1
ATOM 574 C C . GLU A 1 70 ? -17.992 -16.641 7.344 1.00 84.44 70 GLU A C 1
ATOM 576 O O . GLU A 1 70 ? -17.279 -17.389 8.017 1.00 84.44 70 GLU A O 1
ATOM 581 N N . THR A 1 71 ? -18.231 -15.372 7.698 1.00 86.69 71 THR A N 1
ATOM 582 C CA . THR A 1 71 ? -17.649 -14.783 8.909 1.00 86.69 71 THR A CA 1
ATOM 583 C C . THR A 1 71 ? -18.118 -15.476 10.190 1.00 86.69 71 THR A C 1
ATOM 585 O O . THR A 1 71 ? -17.368 -15.478 11.161 1.00 86.69 71 THR A O 1
ATOM 588 N N . TYR A 1 72 ? -19.272 -16.158 10.189 1.00 87.38 72 TYR A N 1
ATOM 589 C CA . TYR A 1 72 ? -19.713 -16.956 11.339 1.00 87.38 72 TYR A CA 1
ATOM 590 C C . TYR A 1 72 ? -18.828 -18.177 11.592 1.00 87.38 72 TYR A C 1
ATOM 592 O O . TYR A 1 72 ? -18.532 -18.476 12.743 1.00 87.38 72 TYR A O 1
ATOM 600 N N . LYS A 1 73 ? -18.333 -18.839 10.536 1.00 88.88 73 LYS A N 1
ATOM 601 C CA . LYS A 1 73 ? -17.400 -19.974 10.677 1.00 88.88 73 LYS A CA 1
ATOM 602 C C . LYS A 1 73 ? -16.086 -19.533 11.313 1.00 88.88 73 LYS A C 1
ATOM 604 O O . LYS A 1 73 ? -15.486 -20.261 12.095 1.00 88.88 73 LYS A O 1
ATOM 609 N N . ILE A 1 74 ? -15.651 -18.322 10.968 1.00 87.50 74 ILE A N 1
ATOM 610 C CA . ILE A 1 74 ? -14.468 -17.698 11.556 1.00 87.50 74 ILE A CA 1
ATOM 611 C C . ILE A 1 74 ? -14.751 -17.392 13.029 1.00 87.50 74 ILE A C 1
ATOM 613 O O . ILE A 1 74 ? -13.989 -17.819 13.883 1.00 87.50 74 ILE A O 1
ATOM 617 N N . THR A 1 75 ? -15.872 -16.744 13.353 1.00 87.75 75 THR A N 1
ATOM 618 C CA . THR A 1 75 ? -16.279 -16.500 14.746 1.00 87.75 75 THR A CA 1
ATOM 619 C C . THR A 1 75 ? -16.309 -17.773 15.587 1.00 87.75 75 THR A C 1
ATOM 621 O O . THR A 1 75 ? -15.750 -17.782 16.678 1.00 87.75 75 THR A O 1
ATOM 624 N N . GLU A 1 76 ? -16.897 -18.850 15.073 1.00 88.31 76 GLU A N 1
ATOM 625 C CA . GLU A 1 76 ? -16.970 -20.135 15.770 1.00 88.31 76 GLU A CA 1
ATOM 626 C C . GLU A 1 76 ? -15.574 -20.713 16.052 1.00 88.31 76 GLU A C 1
ATOM 628 O O . GLU A 1 76 ? -15.303 -21.189 17.151 1.00 88.31 76 GLU A O 1
ATOM 633 N N . LEU A 1 77 ? -14.661 -20.636 15.079 1.00 88.88 77 LEU A N 1
ATOM 634 C CA . LEU A 1 77 ? -13.285 -21.101 15.245 1.00 88.88 77 LEU A CA 1
ATOM 635 C C . LEU A 1 77 ? -12.530 -20.284 16.300 1.00 88.88 77 LEU A C 1
ATOM 637 O O . LEU A 1 77 ? -11.843 -20.852 17.138 1.00 88.88 77 LEU A O 1
ATOM 641 N N . PHE A 1 78 ? -12.695 -18.963 16.304 1.00 87.56 78 PHE A N 1
ATOM 642 C CA . PHE A 1 78 ? -12.070 -18.097 17.305 1.00 87.56 78 PHE A CA 1
ATOM 643 C C . PHE A 1 78 ? -12.636 -18.350 18.709 1.00 87.56 78 PHE A C 1
ATOM 645 O O . PHE A 1 78 ? -11.876 -18.378 19.672 1.00 87.56 78 PHE A O 1
ATOM 652 N N . GLN A 1 79 ? -13.942 -18.603 18.826 1.00 85.12 79 GLN A N 1
ATOM 653 C CA . GLN A 1 79 ? -14.573 -18.957 20.100 1.00 85.12 79 GLN A CA 1
ATOM 654 C C . GLN A 1 79 ? -14.044 -20.282 20.665 1.00 85.12 79 GLN A C 1
ATOM 656 O O . GLN A 1 79 ? -13.830 -20.370 21.871 1.00 85.12 79 GLN A O 1
ATOM 661 N N . LYS A 1 80 ? -13.784 -21.286 19.811 1.00 86.75 80 LYS A N 1
ATOM 662 C CA . LYS A 1 80 ? -13.163 -22.562 20.223 1.00 86.75 80 LYS A CA 1
ATOM 663 C C . LYS A 1 80 ? -11.772 -22.369 20.827 1.00 86.75 80 LYS A C 1
ATOM 665 O O . LYS A 1 80 ? -11.432 -23.051 21.783 1.00 86.75 80 LYS A O 1
ATOM 670 N N . GLU A 1 81 ? -11.016 -21.404 20.315 1.00 85.75 81 GLU A N 1
ATOM 671 C CA . GLU A 1 81 ? -9.687 -21.030 20.820 1.00 85.75 81 GLU A CA 1
ATOM 672 C C . GLU A 1 81 ? -9.745 -20.040 22.005 1.00 85.75 81 GLU A C 1
ATOM 674 O O . GLU A 1 81 ? -8.727 -1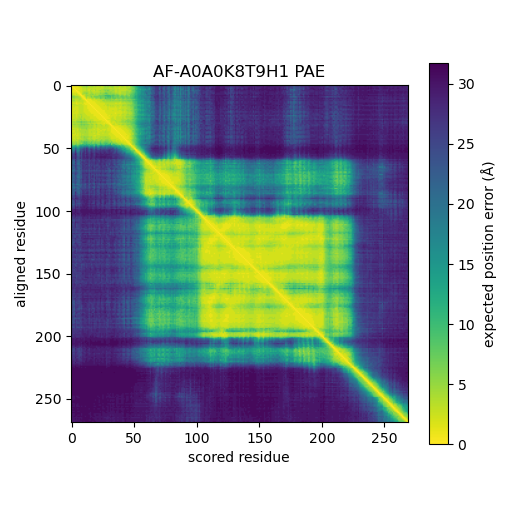9.473 22.398 1.00 85.75 81 GLU A O 1
ATOM 679 N N . GLY A 1 82 ? -10.931 -19.779 22.571 1.00 84.56 82 GLY A N 1
ATOM 680 C CA . GLY A 1 82 ? -11.106 -18.872 23.711 1.00 84.56 82 GLY A CA 1
ATOM 681 C C . GLY A 1 82 ? -11.022 -17.379 23.367 1.00 84.56 82 GLY A C 1
ATOM 682 O O . GLY A 1 82 ? -10.878 -16.546 24.261 1.00 84.56 82 GLY A O 1
ATOM 683 N N . LEU A 1 83 ? -11.117 -17.007 22.086 1.00 86.44 83 LEU A N 1
ATOM 684 C CA . LEU A 1 83 ? -11.082 -15.616 21.629 1.00 86.44 83 LEU A CA 1
ATOM 685 C C . LEU A 1 83 ? -12.500 -15.055 21.465 1.00 86.44 83 LEU A C 1
ATOM 687 O O . LEU A 1 83 ? -13.334 -15.585 20.728 1.00 86.44 83 LEU A O 1
ATOM 691 N N . SER A 1 84 ? -12.770 -13.913 22.100 1.00 84.81 84 SER A N 1
ATOM 692 C CA . SER A 1 84 ? -14.044 -13.205 21.938 1.00 84.81 84 SER A CA 1
ATOM 693 C C . SER A 1 84 ? -14.040 -12.401 20.637 1.00 84.81 84 SER A C 1
ATOM 695 O O . SER A 1 84 ? -13.139 -11.597 20.400 1.00 84.81 84 SER A O 1
ATOM 697 N N . THR A 1 85 ? -15.050 -12.568 19.782 1.00 86.62 85 THR A N 1
ATOM 698 C CA . THR A 1 85 ? -15.126 -11.847 18.500 1.00 86.62 85 THR A CA 1
ATOM 699 C C . THR A 1 85 ? -16.210 -10.780 18.491 1.00 86.62 85 THR A C 1
ATOM 701 O O . THR A 1 85 ? -17.316 -11.019 18.971 1.00 86.62 85 THR A O 1
ATOM 704 N N . ALA A 1 86 ? -15.940 -9.636 17.864 1.00 87.19 86 ALA A N 1
ATOM 705 C CA . ALA A 1 86 ? -16.942 -8.609 17.596 1.00 87.19 86 ALA A CA 1
ATOM 706 C C . ALA A 1 86 ? -16.855 -8.089 16.160 1.00 87.19 86 ALA A C 1
ATOM 708 O O . ALA A 1 86 ? -15.772 -7.999 15.579 1.00 87.19 86 ALA A O 1
ATOM 709 N N . PHE A 1 87 ? -18.000 -7.688 15.611 1.00 86.25 87 PHE A N 1
ATOM 710 C CA . PHE A 1 87 ? -18.076 -7.170 14.252 1.00 86.25 87 PHE A CA 1
ATOM 711 C C . PHE A 1 87 ? -18.048 -5.643 14.225 1.00 86.25 87 PHE A C 1
ATOM 713 O O . PHE A 1 87 ? -18.723 -4.981 15.014 1.00 86.25 87 PHE A O 1
ATOM 720 N N . LYS A 1 88 ? -17.294 -5.081 13.281 1.00 82.69 88 LYS A N 1
ATOM 721 C CA . LYS A 1 88 ? -17.337 -3.658 12.929 1.00 82.69 88 LYS A CA 1
ATOM 722 C C . LYS A 1 88 ? -17.873 -3.497 11.508 1.00 82.69 88 LYS A C 1
ATOM 724 O O . LYS A 1 88 ? -17.644 -4.344 10.653 1.00 82.69 88 LYS A O 1
ATOM 729 N N . THR A 1 89 ? -18.573 -2.404 11.237 1.00 73.81 89 THR A N 1
ATOM 730 C CA . THR A 1 89 ? -18.924 -2.006 9.872 1.00 73.81 89 THR A CA 1
ATOM 731 C C . THR A 1 89 ? -17.884 -1.025 9.328 1.00 73.81 89 THR A C 1
ATOM 733 O O . THR A 1 89 ? -17.596 0.005 9.940 1.00 73.81 89 THR A O 1
ATOM 736 N N . ASP A 1 90 ? -17.326 -1.330 8.155 1.00 64.94 90 ASP A N 1
ATOM 737 C CA . ASP A 1 90 ? -16.417 -0.416 7.444 1.00 64.94 90 ASP A CA 1
ATOM 738 C C . ASP A 1 90 ? -17.174 0.569 6.534 1.00 64.94 90 ASP A C 1
ATOM 740 O O . ASP A 1 90 ? -16.643 1.613 6.147 1.00 64.94 90 ASP A O 1
ATOM 744 N N . ASN A 1 91 ? -18.454 0.298 6.262 1.00 64.31 91 ASN A N 1
ATOM 745 C CA . ASN A 1 91 ? -19.337 1.106 5.417 1.00 64.31 91 ASN A CA 1
ATOM 746 C C . ASN A 1 91 ? -20.066 2.196 6.215 1.00 64.31 91 ASN A C 1
ATOM 748 O O . ASN A 1 91 ? -21.291 2.292 6.184 1.00 64.31 91 ASN A O 1
ATOM 752 N N . SER A 1 92 ? -19.332 3.013 6.970 1.00 71.19 92 SER A N 1
ATOM 753 C CA . SER A 1 92 ? -19.955 4.193 7.580 1.00 71.19 92 SER A CA 1
ATOM 754 C C . SER A 1 92 ? -20.409 5.170 6.486 1.00 71.19 92 SER A C 1
ATOM 756 O O . SER A 1 92 ? -19.698 5.363 5.497 1.00 71.19 92 SER A O 1
ATOM 758 N N . LEU A 1 93 ? -21.557 5.832 6.678 1.00 70.75 93 LEU A N 1
ATOM 759 C CA . LEU A 1 93 ? -22.031 6.926 5.810 1.00 70.75 93 LEU A CA 1
ATOM 760 C C . LEU A 1 93 ? -20.927 7.961 5.553 1.00 70.75 93 LEU A C 1
ATOM 762 O O . LEU A 1 93 ? -20.771 8.443 4.438 1.00 70.75 93 LEU A O 1
ATOM 766 N N . LYS A 1 94 ? -20.091 8.224 6.564 1.00 70.88 94 LYS A N 1
ATOM 767 C CA . LYS A 1 94 ? -18.899 9.068 6.452 1.00 70.88 94 LYS A CA 1
ATOM 768 C C . LYS A 1 94 ? -17.936 8.589 5.360 1.00 70.88 94 LYS A C 1
ATOM 770 O O . LYS A 1 94 ? -17.474 9.408 4.580 1.00 70.88 94 LYS A O 1
ATOM 775 N N . ASN A 1 95 ? -17.642 7.291 5.274 1.00 67.19 95 ASN A N 1
ATOM 776 C CA . ASN A 1 95 ? -16.749 6.747 4.244 1.00 67.19 95 ASN A CA 1
ATOM 777 C C . ASN A 1 95 ? -17.379 6.815 2.847 1.00 67.19 95 ASN A C 1
ATOM 779 O O . ASN A 1 95 ? -16.679 7.099 1.881 1.00 67.19 95 ASN A O 1
ATOM 783 N N . GLN A 1 96 ? -18.693 6.603 2.735 1.00 68.81 96 GLN A N 1
ATOM 784 C CA . GLN A 1 96 ? -19.390 6.711 1.450 1.00 68.81 96 GLN A CA 1
ATOM 785 C C . GLN A 1 96 ? -19.463 8.160 0.952 1.00 68.81 96 GLN A C 1
ATOM 787 O O . GLN A 1 96 ? -19.225 8.409 -0.225 1.00 68.81 96 GLN A O 1
ATOM 792 N N . LEU A 1 97 ? -19.734 9.113 1.846 1.00 68.94 97 LEU A N 1
ATOM 793 C CA . LEU A 1 97 ? -19.823 10.537 1.517 1.00 68.94 97 LEU A CA 1
ATOM 794 C C . LEU A 1 97 ? -18.440 11.185 1.319 1.00 68.94 97 LEU A C 1
ATOM 796 O O . LEU A 1 97 ? -18.305 12.106 0.519 1.00 68.94 97 LEU A O 1
ATOM 800 N N . ASN A 1 98 ? -17.391 10.672 1.974 1.00 57.94 98 ASN A N 1
ATOM 801 C CA . ASN A 1 98 ? -16.014 11.146 1.788 1.00 57.94 98 ASN A CA 1
ATOM 802 C C . ASN A 1 98 ? -15.338 10.627 0.507 1.00 57.94 98 ASN A C 1
ATOM 804 O O . ASN A 1 98 ? -14.279 11.135 0.144 1.00 57.94 98 ASN A O 1
ATOM 808 N N . ASN A 1 99 ? -15.933 9.669 -0.213 1.00 56.50 99 ASN A N 1
ATOM 809 C CA . ASN A 1 99 ? -15.409 9.212 -1.508 1.00 56.50 99 ASN A CA 1
ATOM 810 C C . ASN A 1 99 ? -15.604 10.237 -2.645 1.00 56.50 99 ASN A C 1
ATOM 812 O O . ASN A 1 99 ? -15.196 9.983 -3.777 1.00 56.50 99 ASN A O 1
ATOM 816 N N . CYS A 1 100 ? -16.201 11.399 -2.363 1.00 51.50 100 CYS A N 1
ATOM 817 C CA . CYS A 1 100 ? -16.365 12.485 -3.328 1.00 51.50 100 CYS A CA 1
ATOM 818 C C . CYS A 1 100 ? -15.085 13.298 -3.579 1.00 51.50 100 CYS A C 1
ATOM 820 O O . CYS A 1 100 ? -15.069 14.113 -4.499 1.00 51.50 100 CYS A O 1
ATOM 822 N N . ILE A 1 101 ? -14.016 13.102 -2.801 1.00 50.25 101 ILE A N 1
ATOM 823 C CA . ILE A 1 101 ? -12.804 13.914 -2.924 1.00 50.25 101 ILE A CA 1
ATOM 824 C C . ILE A 1 101 ? -11.731 13.103 -3.651 1.00 50.25 101 ILE A C 1
ATOM 826 O O . ILE A 1 101 ? -11.160 12.151 -3.126 1.00 50.25 101 ILE A O 1
ATOM 830 N N . ASP A 1 102 ? -11.500 13.537 -4.888 1.00 52.25 102 ASP A N 1
ATOM 831 C CA . ASP A 1 102 ? -10.456 13.141 -5.821 1.00 52.25 102 ASP A CA 1
ATOM 832 C C . ASP A 1 102 ? -10.619 11.807 -6.564 1.00 52.25 102 ASP A C 1
ATOM 834 O O . ASP A 1 102 ? -10.004 10.782 -6.250 1.00 52.25 102 ASP A O 1
ATOM 838 N N . ARG A 1 103 ? -11.255 11.915 -7.743 1.00 57.59 103 ARG A N 1
ATOM 839 C CA . ARG A 1 103 ? -10.862 11.174 -8.960 1.00 57.59 103 ARG A CA 1
ATOM 840 C C . ARG A 1 103 ? -9.442 11.583 -9.390 1.00 57.59 103 ARG A C 1
ATOM 842 O O . ARG A 1 103 ? -9.210 12.032 -10.509 1.00 57.59 103 ARG A O 1
ATOM 849 N N . THR A 1 104 ? -8.490 11.500 -8.469 1.00 59.31 104 THR A N 1
ATOM 850 C CA . THR A 1 104 ? -7.083 11.768 -8.734 1.00 59.31 104 THR A CA 1
ATOM 851 C C . THR A 1 104 ? -6.604 10.802 -9.798 1.00 59.31 104 THR A C 1
ATOM 853 O O . THR A 1 104 ? -6.905 9.610 -9.755 1.00 59.31 104 THR A O 1
ATOM 856 N N . ASN A 1 105 ? -5.843 11.338 -10.750 1.00 79.12 105 ASN A N 1
ATOM 857 C CA . ASN A 1 105 ? -5.141 10.561 -11.758 1.00 79.12 105 ASN A CA 1
ATOM 858 C C . ASN A 1 105 ? -4.463 9.344 -11.096 1.00 79.12 105 ASN A C 1
ATOM 860 O O . ASN A 1 105 ? -3.663 9.512 -10.173 1.00 79.12 105 ASN A O 1
ATOM 864 N N . THR A 1 106 ? -4.780 8.134 -11.565 1.00 82.62 106 THR A N 1
ATOM 865 C CA . THR A 1 106 ? -4.255 6.859 -11.054 1.00 82.62 106 THR A CA 1
ATOM 866 C C . THR A 1 106 ? -2.731 6.872 -10.899 1.00 82.62 106 THR A C 1
ATOM 868 O O . THR A 1 106 ? -2.207 6.331 -9.926 1.00 82.62 106 THR A O 1
ATOM 871 N N . TYR A 1 107 ? -2.012 7.561 -11.792 1.00 87.44 107 TYR A N 1
ATOM 872 C CA . TYR A 1 107 ? -0.548 7.650 -11.769 1.00 87.44 107 TYR A CA 1
ATOM 873 C C . TYR A 1 107 ? 0.013 8.522 -10.632 1.00 87.44 107 TYR A C 1
ATOM 875 O O . TYR A 1 107 ? 1.188 8.405 -10.282 1.00 87.44 107 TYR A O 1
ATOM 883 N N . LYS A 1 108 ? -0.823 9.362 -10.009 1.00 89.88 108 LYS A N 1
ATOM 884 C CA . LYS A 1 108 ? -0.476 10.174 -8.831 1.00 89.88 108 LYS A CA 1
ATOM 885 C C . LYS A 1 108 ? -0.773 9.470 -7.505 1.00 89.88 108 LYS A C 1
ATOM 887 O O . LYS A 1 108 ? -0.628 10.076 -6.450 1.00 89.88 108 LYS A O 1
ATOM 892 N N . ARG A 1 109 ? -1.208 8.209 -7.534 1.00 89.12 109 ARG A N 1
ATOM 893 C CA . ARG A 1 109 ? -1.505 7.432 -6.324 1.00 89.12 109 ARG A CA 1
ATOM 894 C C . ARG A 1 109 ? -0.315 6.566 -5.924 1.00 89.12 109 ARG A C 1
ATOM 896 O O . ARG A 1 109 ? 0.561 6.294 -6.738 1.00 89.12 109 ARG A O 1
ATOM 903 N N . SER A 1 110 ? -0.303 6.142 -4.667 1.00 92.81 110 SER A N 1
ATOM 904 C CA . SER A 1 110 ? 0.579 5.106 -4.127 1.00 92.81 110 SER A CA 1
ATOM 905 C C . SER A 1 110 ? -0.152 3.762 -4.078 1.00 92.81 110 SER A C 1
ATOM 907 O O . SER A 1 110 ? -1.389 3.709 -4.088 1.00 92.81 110 SER A O 1
ATOM 909 N N . GLY A 1 111 ? 0.600 2.662 -4.052 1.00 94.50 111 GLY A N 1
ATOM 910 C CA . GLY A 1 111 ? 0.006 1.332 -4.008 1.00 94.50 111 GLY A CA 1
ATOM 911 C C . GLY A 1 111 ? 0.849 0.222 -4.619 1.00 94.50 111 GLY A C 1
ATOM 912 O O . GLY A 1 111 ? 2.037 0.388 -4.902 1.00 94.50 111 GLY A O 1
ATOM 913 N N . VAL A 1 112 ? 0.199 -0.926 -4.813 1.00 95.06 112 VAL A N 1
ATOM 914 C CA . VAL A 1 112 ? 0.752 -2.069 -5.553 1.00 95.06 112 VAL A CA 1
ATOM 915 C C . VAL A 1 112 ? 0.420 -1.895 -7.027 1.00 95.06 112 VAL A C 1
ATOM 917 O O . VAL A 1 112 ? -0.746 -1.702 -7.383 1.00 95.06 112 VAL A O 1
ATOM 920 N N . TYR A 1 113 ? 1.434 -1.973 -7.879 1.00 95.25 113 TYR A N 1
ATOM 921 C CA . TYR A 1 113 ? 1.311 -1.834 -9.324 1.00 95.25 113 TYR A CA 1
ATOM 922 C C . TYR A 1 113 ? 1.900 -3.044 -10.046 1.00 95.25 113 TYR A C 1
ATOM 924 O O . TYR A 1 113 ? 2.714 -3.800 -9.511 1.00 95.25 113 TYR A O 1
ATOM 932 N N . LYS A 1 114 ? 1.477 -3.187 -11.296 1.00 95.00 114 LYS A N 1
ATOM 933 C CA . LYS A 1 114 ? 1.935 -4.182 -12.257 1.00 95.00 114 LYS A CA 1
ATOM 934 C C . LYS A 1 114 ? 2.573 -3.464 -13.442 1.00 95.00 114 LYS A C 1
ATOM 936 O O . LYS A 1 114 ? 2.012 -2.491 -13.938 1.00 95.00 114 LYS A O 1
ATOM 941 N N . LEU A 1 115 ? 3.749 -3.933 -13.849 1.00 95.06 115 LEU A N 1
ATOM 942 C CA . LEU A 1 115 ? 4.434 -3.558 -15.082 1.00 95.06 115 LEU A CA 1
ATOM 943 C C . LEU A 1 115 ? 4.441 -4.762 -16.018 1.00 95.06 115 LEU A C 1
ATOM 945 O O . LEU A 1 115 ? 4.925 -5.830 -15.647 1.00 95.06 115 LEU A O 1
ATOM 949 N N . THR A 1 116 ? 3.913 -4.585 -17.220 1.00 94.69 116 THR A N 1
ATOM 950 C CA . THR A 1 116 ? 3.917 -5.596 -18.280 1.00 94.69 116 THR A CA 1
ATOM 951 C C . THR A 1 116 ? 5.015 -5.280 -19.285 1.00 94.69 116 THR A C 1
ATOM 953 O O . THR A 1 116 ? 5.136 -4.150 -19.756 1.00 94.69 116 THR A O 1
ATOM 956 N N . CYS A 1 117 ? 5.862 -6.266 -19.566 1.00 93.38 117 CYS A N 1
ATOM 957 C CA . CYS A 1 117 ? 6.874 -6.172 -20.610 1.00 93.38 117 CYS A CA 1
ATOM 958 C C . CYS A 1 117 ? 6.277 -6.572 -21.970 1.00 93.38 117 CYS A C 1
ATOM 960 O O . CYS A 1 117 ? 5.243 -7.238 -22.025 1.00 93.38 117 CYS A O 1
ATOM 962 N N . SER A 1 118 ? 6.948 -6.210 -23.064 1.00 91.88 118 SER A N 1
ATOM 963 C CA . SER A 1 118 ? 6.572 -6.610 -24.427 1.00 91.88 118 SER A CA 1
ATOM 964 C C . SER A 1 118 ? 6.574 -8.130 -24.632 1.00 91.88 118 SER A C 1
ATOM 966 O O . SER A 1 118 ? 5.806 -8.632 -25.440 1.00 91.88 118 SER A O 1
ATOM 968 N N . CYS A 1 119 ? 7.371 -8.872 -23.860 1.00 90.81 119 CYS A N 1
ATOM 969 C CA . CYS A 1 119 ? 7.384 -10.340 -23.831 1.00 90.81 119 CYS A CA 1
ATOM 970 C C . CYS A 1 119 ? 6.316 -10.953 -22.902 1.00 90.81 119 CYS A C 1
ATOM 972 O O . CYS A 1 119 ? 6.465 -12.089 -22.447 1.00 90.81 119 CYS A O 1
ATOM 974 N N . GLU A 1 120 ? 5.300 -10.171 -22.524 1.00 90.44 120 GLU A N 1
ATOM 975 C CA . GLU A 1 120 ? 4.170 -10.564 -21.668 1.00 90.44 120 GLU A CA 1
ATOM 976 C C . GLU A 1 120 ? 4.550 -10.945 -20.223 1.00 90.44 120 GLU A C 1
ATOM 978 O O . GLU A 1 120 ? 3.687 -11.259 -19.399 1.00 90.44 120 GLU A O 1
ATOM 983 N N . HIS A 1 121 ? 5.833 -10.853 -19.861 1.00 92.31 121 HIS A N 1
ATOM 984 C CA . HIS A 1 121 ? 6.281 -11.052 -18.491 1.00 92.31 121 HIS A CA 1
ATOM 985 C C . HIS A 1 121 ? 5.893 -9.871 -17.612 1.00 92.31 121 HIS A C 1
ATOM 987 O O . HIS A 1 121 ? 6.009 -8.700 -17.986 1.00 92.31 121 HIS A O 1
ATOM 993 N N . THR A 1 122 ? 5.440 -10.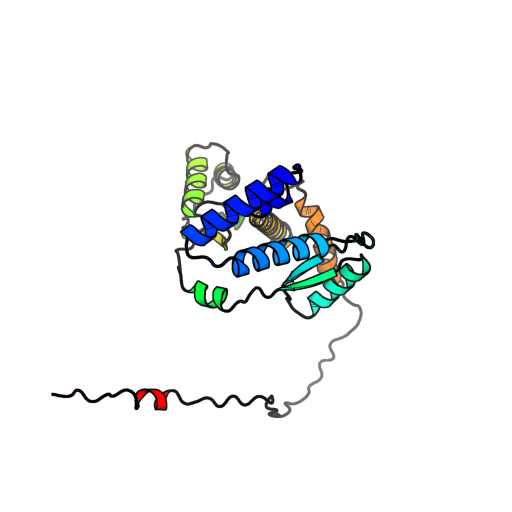196 -16.406 1.00 93.94 122 THR A N 1
ATOM 994 C CA . THR A 1 122 ? 4.906 -9.216 -15.473 1.00 93.94 122 THR A CA 1
ATOM 995 C C . THR A 1 122 ? 5.849 -9.000 -14.293 1.00 93.94 122 THR A C 1
ATOM 997 O O . THR A 1 122 ? 6.258 -9.943 -13.620 1.00 93.94 122 THR A O 1
ATOM 1000 N N . TYR A 1 123 ? 6.141 -7.741 -13.982 1.00 94.50 123 TYR A N 1
ATOM 1001 C CA . TYR A 1 123 ? 6.740 -7.328 -12.717 1.00 94.50 123 TYR A CA 1
ATOM 1002 C C . TYR A 1 123 ? 5.663 -6.755 -11.795 1.00 94.50 123 TYR A C 1
ATOM 1004 O O . TYR A 1 123 ? 4.879 -5.901 -12.209 1.00 94.50 123 TYR A O 1
ATOM 1012 N N . ILE A 1 124 ? 5.639 -7.196 -10.540 1.00 94.38 124 ILE A N 1
ATOM 1013 C CA . ILE A 1 124 ? 4.747 -6.653 -9.509 1.00 94.38 124 ILE A CA 1
ATOM 1014 C C . ILE A 1 124 ? 5.606 -5.971 -8.458 1.00 94.38 124 ILE A C 1
ATOM 1016 O O . ILE A 1 124 ? 6.585 -6.545 -7.982 1.00 94.38 124 ILE A O 1
ATOM 1020 N N . GLY A 1 125 ? 5.249 -4.746 -8.099 1.00 92.88 125 GLY A N 1
ATOM 1021 C CA . GLY A 1 125 ? 5.964 -4.004 -7.075 1.00 92.88 125 GLY A CA 1
ATOM 1022 C C . GLY A 1 125 ? 5.039 -3.104 -6.277 1.00 92.88 125 GLY A C 1
ATOM 1023 O O . GLY A 1 125 ? 3.952 -2.738 -6.723 1.00 92.88 125 GLY A O 1
ATOM 1024 N N . GLN A 1 126 ? 5.494 -2.702 -5.098 1.00 94.25 126 GLN A N 1
ATOM 1025 C CA . GLN A 1 126 ? 4.852 -1.653 -4.315 1.00 94.25 126 GLN A CA 1
ATOM 1026 C C . GLN A 1 126 ? 5.570 -0.304 -4.431 1.00 94.25 126 GLN A C 1
ATOM 1028 O O . GLN A 1 126 ? 6.780 -0.218 -4.656 1.00 94.25 126 GLN A O 1
ATOM 1033 N N . THR A 1 127 ? 4.820 0.780 -4.240 1.00 93.69 127 THR A N 1
ATOM 1034 C CA . THR A 1 127 ? 5.364 2.126 -4.052 1.00 93.69 127 THR A CA 1
ATOM 1035 C C . THR A 1 127 ? 4.562 2.889 -3.004 1.00 93.69 127 THR A C 1
ATOM 1037 O O . THR A 1 127 ? 3.335 2.921 -3.035 1.00 93.69 127 THR A O 1
ATOM 1040 N N . GLY A 1 128 ? 5.269 3.533 -2.072 1.00 92.44 128 GLY A N 1
ATOM 1041 C CA . GLY A 1 128 ? 4.678 4.527 -1.169 1.00 92.44 128 GLY A CA 1
ATOM 1042 C C . GLY A 1 128 ? 4.595 5.931 -1.782 1.00 92.44 128 GLY A C 1
ATOM 1043 O O . GLY A 1 128 ? 3.975 6.806 -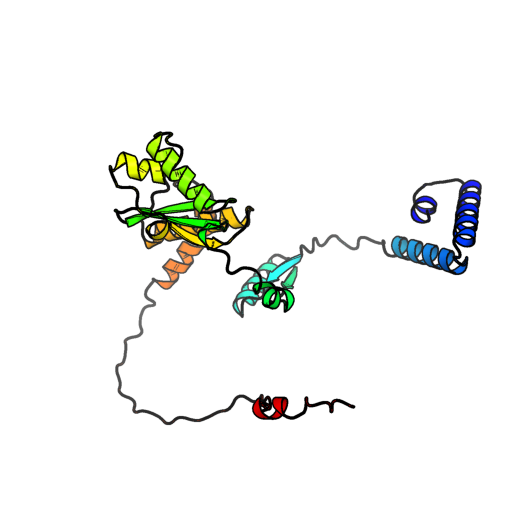1.193 1.00 92.44 128 GLY A O 1
ATOM 1044 N N . ARG A 1 129 ? 5.233 6.145 -2.939 1.00 91.56 129 ARG A N 1
ATOM 1045 C CA . ARG A 1 129 ? 5.194 7.382 -3.735 1.00 91.56 129 ARG A CA 1
ATOM 1046 C C . ARG A 1 129 ? 4.212 7.231 -4.895 1.00 91.56 129 ARG A C 1
ATOM 1048 O O . ARG A 1 129 ? 3.718 6.133 -5.143 1.00 91.56 129 ARG A O 1
ATOM 1055 N N . ASN A 1 130 ? 4.026 8.307 -5.650 1.00 92.94 130 ASN A N 1
ATOM 1056 C CA . ASN A 1 130 ? 3.277 8.302 -6.902 1.00 92.94 130 ASN A CA 1
ATOM 1057 C C . ASN A 1 130 ? 3.852 7.275 -7.894 1.00 92.94 130 ASN A C 1
ATOM 1059 O O . ASN A 1 130 ? 5.073 7.100 -7.986 1.00 92.94 130 ASN A O 1
ATOM 1063 N N . LEU A 1 131 ? 2.974 6.618 -8.653 1.00 93.44 131 LEU A N 1
ATOM 1064 C CA . LEU A 1 131 ? 3.347 5.645 -9.685 1.00 93.44 131 LEU A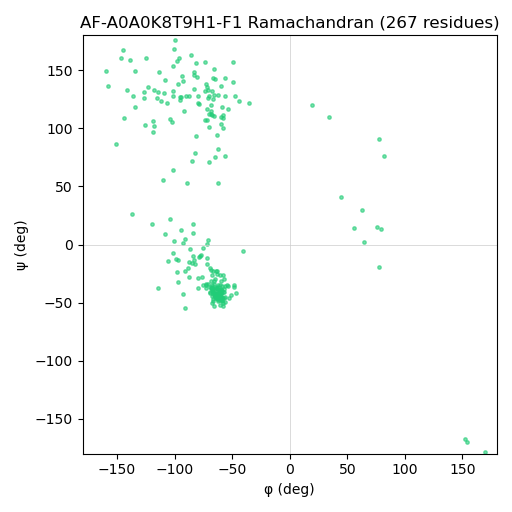 CA 1
ATOM 1065 C C . LEU A 1 131 ? 4.275 6.246 -10.744 1.00 93.44 131 LEU A C 1
ATOM 1067 O O . LEU A 1 131 ? 5.249 5.605 -11.120 1.00 93.44 131 LEU A O 1
ATOM 1071 N N . GLU A 1 132 ? 4.025 7.483 -11.169 1.00 94.12 132 GLU A N 1
ATOM 1072 C CA . GLU A 1 132 ? 4.865 8.187 -12.147 1.00 94.12 132 GLU A CA 1
ATOM 1073 C C . GLU A 1 132 ? 6.320 8.321 -11.671 1.00 94.12 132 GLU A C 1
ATOM 1075 O O . GLU A 1 132 ? 7.267 7.979 -12.383 1.00 94.12 132 GLU A O 1
ATOM 1080 N N . THR A 1 133 ? 6.512 8.724 -10.412 1.00 94.88 133 THR A N 1
ATOM 1081 C CA . THR A 1 133 ? 7.841 8.774 -9.792 1.00 94.88 133 THR A CA 1
ATOM 1082 C C . THR A 1 133 ? 8.481 7.390 -9.782 1.00 94.88 133 THR A C 1
ATOM 1084 O O . THR A 1 133 ? 9.644 7.243 -10.141 1.00 94.88 133 THR A O 1
ATOM 1087 N N . ARG A 1 134 ? 7.723 6.343 -9.446 1.00 95.25 134 ARG A N 1
ATOM 1088 C CA . ARG A 1 134 ? 8.265 4.983 -9.448 1.00 95.25 134 ARG A CA 1
ATOM 1089 C C . ARG A 1 134 ? 8.649 4.506 -10.853 1.00 95.25 134 ARG A C 1
ATOM 1091 O O . ARG A 1 134 ? 9.686 3.872 -11.023 1.00 95.25 134 ARG A O 1
ATOM 1098 N N . TYR A 1 135 ? 7.856 4.834 -11.866 1.00 95.06 135 TYR A N 1
ATOM 1099 C CA . TYR A 1 135 ? 8.148 4.493 -13.254 1.00 95.06 135 TYR A CA 1
ATOM 1100 C C . TYR A 1 135 ? 9.416 5.193 -13.767 1.00 95.06 135 TYR A C 1
ATOM 1102 O O . TYR A 1 135 ? 10.286 4.554 -14.360 1.00 95.06 135 TYR A O 1
ATOM 1110 N N . THR A 1 136 ? 9.589 6.482 -13.466 1.00 94.69 136 THR A N 1
ATOM 1111 C CA . THR A 1 136 ? 10.828 7.204 -13.810 1.00 94.69 136 THR A CA 1
ATOM 1112 C C . THR A 1 136 ? 12.065 6.624 -13.118 1.00 94.69 136 THR A C 1
ATOM 1114 O O . THR A 1 136 ? 13.125 6.552 -13.740 1.00 94.69 136 THR A O 1
ATOM 1117 N N . GLU A 1 137 ? 11.946 6.128 -11.880 1.00 95.19 137 GLU A N 1
ATOM 1118 C CA . GLU A 1 137 ? 13.024 5.385 -11.209 1.00 95.19 137 GLU A CA 1
ATOM 1119 C C . GLU A 1 137 ? 13.404 4.109 -11.989 1.00 95.19 137 GLU A C 1
ATOM 1121 O O . GLU A 1 137 ? 14.595 3.825 -12.153 1.00 95.19 137 GLU A O 1
ATOM 1126 N N . HIS A 1 138 ? 12.421 3.366 -12.516 1.00 94.44 138 HIS A N 1
ATOM 1127 C CA . HIS A 1 138 ? 12.662 2.193 -13.367 1.00 94.44 138 HIS A CA 1
ATOM 1128 C C . HIS A 1 138 ? 13.390 2.560 -14.666 1.00 94.44 138 HIS A C 1
ATOM 1130 O O . HIS A 1 138 ? 14.412 1.946 -14.978 1.00 94.44 138 HIS A O 1
ATOM 1136 N N . ILE A 1 139 ? 12.928 3.593 -15.380 1.00 94.19 139 ILE A N 1
ATOM 1137 C CA . ILE A 1 139 ? 13.591 4.082 -16.602 1.00 94.19 139 ILE A CA 1
ATOM 1138 C C . ILE A 1 139 ? 15.018 4.530 -16.295 1.00 94.19 139 ILE A C 1
ATOM 1140 O O . ILE A 1 139 ? 15.950 4.187 -17.018 1.00 94.19 139 ILE A O 1
ATOM 1144 N N . ARG A 1 140 ? 15.217 5.288 -15.213 1.00 94.62 140 ARG A N 1
ATOM 1145 C CA . ARG A 1 140 ? 16.548 5.744 -14.810 1.00 94.62 140 ARG A CA 1
ATOM 1146 C C . ARG A 1 140 ? 17.466 4.562 -14.508 1.00 94.62 140 ARG A C 1
ATOM 1148 O O . ARG A 1 140 ? 18.632 4.602 -14.886 1.00 94.62 140 ARG A O 1
ATOM 1155 N N . SER A 1 141 ? 16.951 3.517 -13.859 1.00 93.69 141 SER A N 1
ATOM 1156 C CA . SER A 1 141 ? 17.717 2.299 -13.586 1.00 93.69 141 SER A CA 1
ATOM 1157 C C . SER A 1 141 ? 18.123 1.565 -14.863 1.00 93.69 141 SER A C 1
ATOM 1159 O O . SER A 1 141 ? 19.249 1.084 -14.920 1.00 93.69 141 SER A O 1
ATOM 1161 N N . PHE A 1 142 ? 17.256 1.546 -15.880 1.00 93.25 142 PHE A N 1
ATOM 1162 C CA . PHE A 1 142 ? 17.565 1.008 -17.207 1.00 93.25 142 PHE A CA 1
ATOM 1163 C C . PHE A 1 142 ? 18.636 1.846 -17.921 1.00 93.25 142 PHE A C 1
ATOM 1165 O O . PHE A 1 142 ? 19.678 1.320 -18.293 1.00 93.25 142 PHE A O 1
ATOM 1172 N N . ARG A 1 143 ? 18.434 3.168 -18.033 1.00 92.31 143 ARG A N 1
ATOM 1173 C CA . ARG A 1 143 ? 19.350 4.081 -18.748 1.00 92.31 143 ARG A CA 1
ATOM 1174 C C . ARG A 1 143 ? 20.754 4.115 -18.148 1.00 92.31 143 ARG A C 1
ATOM 1176 O O . ARG A 1 143 ? 21.727 4.196 -18.881 1.00 92.31 143 ARG A O 1
ATOM 1183 N N . LEU A 1 144 ? 20.846 4.087 -16.818 1.00 92.88 144 LEU A N 1
ATOM 1184 C CA . LEU A 1 144 ? 22.118 4.118 -16.089 1.00 92.88 144 LEU A CA 1
ATOM 1185 C C . LEU A 1 144 ? 22.654 2.716 -15.759 1.00 92.88 144 LEU A C 1
ATOM 1187 O O . LEU A 1 144 ? 23.656 2.610 -15.060 1.00 92.88 144 LEU A O 1
ATOM 1191 N N . ASN A 1 145 ? 21.956 1.655 -16.177 1.00 90.12 145 ASN A N 1
ATOM 1192 C CA . ASN A 1 145 ? 22.274 0.257 -15.883 1.00 90.12 145 ASN A CA 1
ATOM 1193 C C . ASN A 1 145 ? 22.653 -0.016 -14.409 1.00 90.12 145 ASN A C 1
ATOM 1195 O O . ASN A 1 145 ? 23.566 -0.776 -14.100 1.00 90.12 145 ASN A O 1
ATOM 1199 N N . THR A 1 146 ? 21.953 0.612 -13.457 1.00 90.50 146 THR A N 1
ATOM 1200 C CA . THR A 1 146 ? 22.315 0.552 -12.021 1.00 90.50 146 THR A CA 1
ATOM 1201 C C . THR A 1 146 ? 21.967 -0.773 -11.350 1.00 90.50 146 THR A C 1
ATOM 1203 O O . THR A 1 146 ? 22.187 -0.941 -10.153 1.00 90.50 146 THR A O 1
ATOM 1206 N N . ARG A 1 147 ? 21.333 -1.684 -12.089 1.00 87.25 147 ARG A N 1
ATOM 1207 C CA . ARG A 1 147 ? 20.842 -2.988 -11.638 1.00 87.25 147 ARG A CA 1
ATOM 1208 C C . ARG A 1 147 ? 19.885 -2.994 -10.435 1.00 87.25 147 ARG A C 1
ATOM 1210 O O . ARG A 1 147 ? 19.575 -4.054 -9.900 1.00 87.25 147 ARG A O 1
ATOM 1217 N N . ARG A 1 148 ? 19.332 -1.835 -10.050 1.00 88.00 148 ARG A N 1
ATOM 1218 C CA . ARG A 1 148 ? 18.452 -1.657 -8.872 1.00 88.00 148 ARG A CA 1
ATOM 1219 C C . ARG A 1 148 ? 17.005 -2.105 -9.070 1.00 88.00 148 ARG A C 1
ATOM 1221 O O . ARG A 1 148 ? 16.239 -2.142 -8.109 1.00 88.00 148 ARG A O 1
ATOM 1228 N N . SER A 1 149 ? 16.597 -2.397 -10.299 1.00 91.56 149 SER A N 1
ATOM 1229 C CA . SER A 1 149 ? 15.234 -2.807 -10.610 1.00 91.56 149 SER A CA 1
ATOM 1230 C C . SER A 1 149 ? 15.216 -4.115 -11.383 1.00 91.56 149 SER A C 1
ATOM 1232 O O . SER A 1 149 ? 15.771 -4.197 -12.471 1.00 91.56 149 SER A O 1
ATOM 1234 N N . ASN A 1 150 ? 14.462 -5.094 -10.878 1.00 92.31 150 ASN A N 1
ATOM 1235 C CA . ASN A 1 150 ? 14.241 -6.357 -11.584 1.00 92.31 150 ASN A CA 1
ATOM 1236 C C . ASN A 1 150 ? 13.567 -6.155 -12.948 1.00 92.31 150 ASN A C 1
ATOM 1238 O O . ASN A 1 150 ? 13.974 -6.793 -13.911 1.00 92.31 150 ASN A O 1
ATOM 1242 N N . TYR A 1 151 ? 12.601 -5.234 -13.047 1.00 93.38 151 TYR A N 1
ATOM 1243 C CA . TYR A 1 151 ? 12.000 -4.846 -14.326 1.00 93.38 151 TYR A CA 1
ATOM 1244 C C . TYR A 1 151 ? 13.039 -4.267 -15.295 1.00 93.38 151 TYR A C 1
ATOM 1246 O O . TYR A 1 151 ? 13.171 -4.765 -16.407 1.00 93.38 151 TYR A O 1
ATOM 1254 N N . ALA A 1 152 ? 13.825 -3.275 -14.862 1.00 93.38 152 ALA A N 1
ATOM 1255 C CA . ALA A 1 152 ? 14.858 -2.676 -15.711 1.00 93.38 152 ALA A CA 1
ATOM 1256 C C . ALA A 1 152 ? 15.912 -3.706 -16.146 1.00 93.38 152 ALA A C 1
ATOM 1258 O O . ALA A 1 152 ? 16.319 -3.716 -17.302 1.00 93.38 152 ALA A O 1
ATOM 1259 N N . ASN A 1 153 ? 16.304 -4.600 -15.235 1.00 93.69 153 ASN A N 1
ATOM 1260 C CA . ASN A 1 153 ? 17.242 -5.682 -15.515 1.00 93.69 153 ASN A CA 1
ATOM 1261 C C . ASN A 1 153 ? 16.686 -6.640 -16.554 1.00 93.69 153 ASN A C 1
ATOM 1263 O O . ASN A 1 153 ? 17.385 -6.962 -17.497 1.00 93.69 153 ASN A O 1
ATOM 1267 N N . HIS A 1 154 ? 15.429 -7.058 -16.412 1.00 93.44 154 HIS A N 1
ATOM 1268 C CA . HIS A 1 154 ? 14.786 -7.933 -17.382 1.00 93.44 154 HIS A CA 1
ATOM 1269 C C . HIS A 1 154 ? 14.761 -7.308 -18.780 1.00 93.44 154 HIS A C 1
ATOM 1271 O O . HIS A 1 154 ? 15.175 -7.962 -19.730 1.00 93.44 154 HIS A O 1
ATOM 1277 N N . VAL A 1 155 ? 14.345 -6.042 -18.888 1.00 93.19 155 VAL A N 1
ATOM 1278 C CA . VAL A 1 155 ? 14.308 -5.316 -20.166 1.00 93.19 155 VAL A CA 1
ATOM 1279 C C . VAL A 1 155 ? 15.710 -5.210 -20.780 1.00 93.19 155 VAL A C 1
ATOM 1281 O O . VAL A 1 155 ? 15.867 -5.476 -21.965 1.00 93.19 155 VAL A O 1
ATOM 1284 N N . TYR A 1 156 ? 16.731 -4.891 -19.977 1.00 92.94 156 TYR A N 1
ATOM 1285 C CA . TYR A 1 156 ? 18.121 -4.799 -20.438 1.00 92.94 156 TYR A CA 1
ATOM 1286 C C . TYR A 1 156 ? 18.696 -6.159 -20.863 1.00 92.94 156 TYR A C 1
ATOM 1288 O O . TYR A 1 156 ? 19.257 -6.273 -21.946 1.00 92.94 156 TYR A O 1
ATOM 1296 N N . ASP A 1 157 ? 18.530 -7.193 -20.034 1.00 92.62 157 ASP A N 1
ATOM 1297 C CA . ASP A 1 157 ? 19.110 -8.527 -20.250 1.00 92.62 157 ASP A CA 1
ATOM 1298 C C . ASP A 1 157 ? 18.515 -9.226 -21.483 1.00 92.62 157 ASP A C 1
ATOM 1300 O O . ASP A 1 157 ? 19.204 -10.003 -22.135 1.00 92.62 157 ASP A O 1
ATOM 1304 N N . HIS A 1 158 ? 17.246 -8.951 -21.805 1.00 90.81 158 HIS A N 1
ATOM 1305 C CA . HIS A 1 158 ? 16.544 -9.550 -22.948 1.00 90.81 158 HIS A CA 1
ATOM 1306 C C . HIS A 1 158 ? 16.482 -8.615 -24.166 1.00 90.81 158 HIS A C 1
ATOM 1308 O O . HIS A 1 158 ? 15.863 -8.961 -25.167 1.00 90.81 158 HIS A O 1
ATOM 1314 N N . GLY A 1 159 ? 17.092 -7.424 -24.094 1.00 89.38 159 GLY A N 1
ATOM 1315 C CA . GLY A 1 159 ? 17.101 -6.461 -25.199 1.00 89.38 159 GLY A CA 1
ATOM 1316 C C . GLY A 1 159 ? 15.713 -5.942 -25.596 1.00 89.38 159 GLY A C 1
ATOM 1317 O O . GLY A 1 159 ? 15.482 -5.640 -26.762 1.00 89.38 159 GLY A O 1
ATOM 1318 N N . HIS A 1 160 ? 14.771 -5.862 -24.653 1.00 91.00 160 HIS A N 1
ATOM 1319 C CA . HIS A 1 160 ? 13.421 -5.368 -24.924 1.00 91.00 160 HIS A CA 1
ATOM 1320 C C . HIS A 1 160 ? 13.359 -3.835 -24.921 1.00 91.00 160 HIS A C 1
ATOM 1322 O O . HIS A 1 160 ? 14.139 -3.152 -24.256 1.00 91.00 160 HIS A O 1
ATOM 1328 N N . GLU A 1 161 ? 12.366 -3.282 -25.614 1.00 88.12 161 GLU A N 1
ATOM 1329 C CA . GLU A 1 161 ? 12.117 -1.842 -25.621 1.00 88.12 161 GLU A CA 1
ATOM 1330 C C . GLU A 1 161 ? 11.301 -1.382 -24.404 1.00 88.12 161 GLU A C 1
ATOM 1332 O O . GLU A 1 161 ? 10.386 -2.061 -23.921 1.00 88.12 161 GLU A O 1
ATOM 1337 N N . LEU A 1 162 ? 11.596 -0.171 -23.917 1.00 86.06 162 LEU A N 1
ATOM 1338 C CA . LEU A 1 162 ? 10.790 0.470 -22.882 1.00 86.06 162 LEU A CA 1
ATOM 1339 C C . LEU A 1 162 ? 9.435 0.892 -23.459 1.00 86.06 162 LEU A C 1
ATOM 1341 O O . LEU A 1 162 ? 9.332 1.818 -24.258 1.00 86.06 162 LEU A O 1
ATOM 1345 N N . THR A 1 163 ? 8.375 0.239 -22.998 1.00 84.56 163 THR A N 1
ATOM 1346 C CA . THR A 1 163 ? 7.002 0.574 -23.388 1.00 84.56 163 THR A CA 1
ATOM 1347 C C . THR A 1 163 ? 6.478 1.769 -22.592 1.00 84.56 163 THR A C 1
ATOM 1349 O O . THR A 1 163 ? 6.747 1.882 -21.401 1.00 84.56 163 THR A O 1
ATOM 1352 N N . ASN A 1 164 ? 5.673 2.632 -23.221 1.00 87.25 164 ASN A N 1
ATOM 1353 C CA . ASN A 1 164 ? 5.036 3.785 -22.573 1.00 87.25 164 ASN A CA 1
ATOM 1354 C C . ASN A 1 164 ? 4.325 3.432 -21.254 1.00 87.25 164 ASN A C 1
ATOM 1356 O O . ASN A 1 164 ? 3.604 2.435 -21.185 1.00 87.25 164 ASN A O 1
ATOM 1360 N N . MET A 1 165 ? 4.448 4.315 -20.252 1.00 87.44 165 MET A N 1
ATOM 1361 C CA . MET A 1 165 ? 3.885 4.131 -18.904 1.00 87.44 165 MET A CA 1
ATOM 1362 C C . MET A 1 165 ? 2.401 3.760 -18.927 1.00 87.44 165 MET A C 1
ATOM 1364 O O . MET A 1 165 ? 1.975 2.864 -18.211 1.00 87.44 165 MET A O 1
ATOM 1368 N N . THR A 1 166 ? 1.617 4.427 -19.774 1.00 87.25 166 THR A N 1
ATOM 1369 C CA . THR A 1 166 ? 0.165 4.228 -19.862 1.00 87.25 166 THR A CA 1
ATOM 1370 C C . THR A 1 166 ? -0.240 2.857 -20.391 1.00 87.25 166 THR A C 1
ATOM 1372 O O . THR A 1 166 ? -1.354 2.417 -20.129 1.00 87.25 166 THR A O 1
ATOM 1375 N N . LYS A 1 167 ? 0.646 2.186 -21.135 1.00 88.00 167 LYS A N 1
ATOM 1376 C CA . LYS A 1 167 ? 0.412 0.842 -21.673 1.00 88.00 167 LYS A CA 1
ATOM 1377 C C . LYS A 1 167 ? 0.948 -0.236 -20.738 1.00 88.00 167 LYS A C 1
ATOM 1379 O O . LYS A 1 167 ? 0.285 -1.244 -20.533 1.00 88.00 167 LYS A O 1
ATOM 1384 N N . CYS A 1 168 ? 2.141 -0.031 -20.180 1.00 91.19 168 CYS A N 1
ATOM 1385 C CA . CYS A 1 168 ? 2.812 -1.066 -19.401 1.00 91.19 168 CYS A CA 1
ATOM 1386 C C . CYS A 1 168 ? 2.418 -1.065 -17.919 1.00 91.19 168 CYS A C 1
ATOM 1388 O O . CYS A 1 168 ? 2.472 -2.122 -17.291 1.00 91.19 168 CYS A O 1
ATOM 1390 N N . MET A 1 169 ? 2.030 0.085 -17.349 1.00 93.62 169 MET A N 1
ATOM 1391 C CA . MET A 1 169 ? 1.843 0.259 -15.909 1.00 93.62 169 MET A CA 1
ATOM 1392 C C . MET A 1 169 ? 0.372 0.339 -15.505 1.00 93.62 169 MET A C 1
ATOM 1394 O O . MET A 1 169 ? -0.351 1.255 -15.887 1.00 93.62 169 MET A O 1
ATOM 1398 N N . THR A 1 170 ? -0.044 -0.568 -14.624 1.00 93.75 170 THR A N 1
ATOM 1399 C CA . THR A 1 170 ? -1.404 -0.614 -14.073 1.00 93.75 170 THR A CA 1
ATOM 1400 C C . THR A 1 170 ? -1.375 -0.636 -12.548 1.00 93.75 170 THR A C 1
ATOM 1402 O O . THR A 1 170 ? -0.657 -1.441 -11.951 1.00 93.75 170 THR A O 1
ATOM 1405 N N . LEU A 1 171 ? -2.173 0.216 -11.900 1.00 93.69 171 LEU A N 1
ATOM 1406 C CA . LEU A 1 171 ? -2.363 0.184 -10.448 1.00 93.69 171 LEU A CA 1
ATOM 1407 C C . LEU A 1 171 ? -3.357 -0.923 -10.081 1.00 93.69 171 LEU A C 1
ATOM 1409 O O . LEU A 1 171 ? -4.496 -0.886 -10.537 1.00 93.69 171 LEU A O 1
ATOM 1413 N N . ILE A 1 172 ? -2.941 -1.874 -9.243 1.00 93.12 172 ILE A N 1
ATOM 1414 C CA . ILE A 1 172 ? -3.806 -2.969 -8.780 1.00 93.12 172 ILE A CA 1
ATOM 1415 C C . ILE A 1 172 ? -4.515 -2.555 -7.491 1.00 93.12 172 ILE A C 1
ATOM 1417 O O . ILE A 1 172 ? -5.739 -2.590 -7.406 1.00 93.12 172 ILE A O 1
ATOM 1421 N N . HIS A 1 173 ? -3.739 -2.133 -6.487 1.00 91.94 173 HIS A N 1
ATOM 1422 C CA . HIS A 1 173 ? -4.259 -1.808 -5.158 1.00 91.94 173 HIS A CA 1
ATOM 1423 C C . HIS A 1 173 ? -3.840 -0.395 -4.746 1.00 91.94 173 HIS A C 1
ATOM 1425 O O . HIS A 1 173 ? -2.687 -0.219 -4.342 1.00 91.94 173 HIS A O 1
ATOM 1431 N N . PRO A 1 174 ? -4.733 0.614 -4.811 1.00 91.81 174 PRO A N 1
ATOM 1432 C CA . PRO A 1 174 ? -4.449 1.950 -4.294 1.00 91.81 174 PRO A CA 1
ATOM 1433 C C . PRO A 1 174 ? -4.349 1.900 -2.767 1.00 91.81 174 PRO A C 1
ATOM 1435 O O . PRO A 1 174 ? -5.340 1.659 -2.080 1.00 91.81 174 PRO A O 1
ATOM 1438 N N . GLN A 1 175 ? -3.154 2.120 -2.222 1.00 89.75 175 GLN A N 1
ATOM 1439 C CA . GLN A 1 175 ? -2.895 1.912 -0.800 1.00 89.75 175 GLN A CA 1
ATOM 1440 C C . GLN A 1 175 ? -1.680 2.723 -0.340 1.00 89.75 175 GLN A C 1
ATOM 1442 O O . GLN A 1 175 ? -0.633 2.727 -0.982 1.00 89.75 175 GLN A O 1
ATOM 1447 N N . GLN A 1 176 ? -1.804 3.369 0.821 1.00 88.31 176 GLN A N 1
ATOM 1448 C CA . GLN A 1 176 ? -0.690 4.080 1.452 1.00 88.31 176 GLN A CA 1
ATOM 1449 C C . GLN A 1 176 ? 0.334 3.114 2.059 1.00 88.31 176 GLN A C 1
ATOM 1451 O O . GLN A 1 176 ? 0.006 1.975 2.411 1.00 88.31 176 GLN A O 1
ATOM 1456 N N . LYS A 1 177 ? 1.576 3.586 2.227 1.00 87.94 177 LYS A N 1
ATOM 1457 C CA . LYS A 1 177 ? 2.675 2.788 2.790 1.00 87.94 177 LYS A CA 1
ATOM 1458 C C . LYS A 1 177 ? 2.311 2.244 4.176 1.00 87.94 177 LYS A C 1
ATOM 1460 O O . LYS A 1 177 ? 1.922 2.993 5.066 1.00 87.94 177 LYS A O 1
ATOM 1465 N N . GLY A 1 178 ? 2.471 0.936 4.366 1.00 88.62 178 GLY A N 1
ATOM 1466 C CA . GLY A 1 178 ? 2.204 0.263 5.636 1.00 88.62 178 GLY A CA 1
ATOM 1467 C C . GLY A 1 178 ? 2.225 -1.259 5.504 1.00 88.62 178 GLY A C 1
ATOM 1468 O O . GLY A 1 178 ? 2.425 -1.789 4.414 1.00 88.62 178 GLY A O 1
ATOM 1469 N N . ARG A 1 179 ? 1.968 -1.978 6.608 1.00 86.94 179 ARG A N 1
ATOM 1470 C CA . ARG A 1 179 ? 2.016 -3.458 6.639 1.00 86.94 179 ARG A CA 1
ATOM 1471 C C . ARG A 1 179 ? 1.073 -4.106 5.622 1.00 86.94 179 ARG A C 1
ATOM 1473 O O . ARG A 1 179 ? 1.434 -5.089 4.987 1.00 86.94 179 ARG A O 1
ATOM 1480 N N . ARG A 1 180 ? -0.116 -3.522 5.433 1.00 87.75 180 ARG A N 1
ATOM 1481 C CA . ARG A 1 180 ? -1.105 -3.978 4.444 1.00 87.75 180 ARG A CA 1
ATOM 1482 C C . ARG A 1 180 ? -0.546 -3.967 3.018 1.00 87.75 180 ARG A C 1
ATOM 1484 O O . ARG A 1 180 ? -0.882 -4.856 2.249 1.00 87.75 180 ARG A O 1
ATOM 1491 N N . LEU A 1 181 ? 0.309 -3.000 2.681 1.00 89.75 181 LEU A N 1
ATOM 1492 C CA . LEU A 1 181 ? 0.884 -2.878 1.342 1.00 89.75 181 LEU A CA 1
ATOM 1493 C C . LEU A 1 181 ? 1.818 -4.057 1.022 1.00 89.75 181 LEU A C 1
ATOM 1495 O O . LEU A 1 181 ? 1.675 -4.660 -0.036 1.00 89.75 181 LEU A O 1
ATOM 1499 N N . ASN A 1 182 ? 2.656 -4.462 1.984 1.00 88.75 182 ASN A N 1
ATOM 1500 C CA . ASN A 1 182 ? 3.515 -5.647 1.862 1.00 88.75 182 ASN A CA 1
ATOM 1501 C C . ASN A 1 182 ? 2.695 -6.933 1.650 1.00 88.75 182 ASN A C 1
ATOM 1503 O O . ASN A 1 182 ? 3.050 -7.774 0.832 1.00 88.75 182 ASN A O 1
ATOM 1507 N N . ILE A 1 183 ? 1.581 -7.088 2.378 1.00 87.75 183 ILE A N 1
ATOM 1508 C CA . ILE A 1 183 ? 0.703 -8.264 2.251 1.00 87.75 183 ILE A CA 1
ATOM 1509 C C . ILE A 1 183 ? 0.067 -8.313 0.858 1.00 87.75 183 ILE A C 1
ATOM 1511 O O . ILE A 1 183 ? 0.024 -9.374 0.240 1.00 87.75 183 ILE A O 1
ATOM 1515 N N . LEU A 1 184 ? -0.414 -7.170 0.360 1.00 90.00 184 LEU A N 1
ATOM 1516 C CA . LEU A 1 184 ? -1.026 -7.071 -0.966 1.00 90.00 184 LEU A CA 1
ATOM 1517 C C . LEU A 1 184 ? -0.014 -7.350 -2.082 1.00 90.00 184 LEU A C 1
ATOM 1519 O O . LEU A 1 184 ? -0.342 -8.077 -3.013 1.00 90.00 184 LEU A O 1
ATOM 1523 N N . GLU A 1 185 ? 1.208 -6.822 -1.974 1.00 91.00 185 GLU A N 1
ATOM 1524 C CA . GLU A 1 185 ? 2.295 -7.104 -2.919 1.00 91.00 185 GLU A CA 1
ATOM 1525 C C . GLU A 1 185 ? 2.588 -8.608 -2.977 1.00 91.00 185 GLU A C 1
ATOM 1527 O O . GLU A 1 185 ? 2.516 -9.211 -4.047 1.00 91.00 185 GLU A O 1
ATOM 1532 N N . ASN A 1 186 ? 2.819 -9.230 -1.818 1.00 88.44 186 ASN A N 1
ATOM 1533 C CA . ASN A 1 186 ? 3.098 -10.662 -1.724 1.00 88.44 186 ASN A CA 1
ATOM 1534 C C . ASN A 1 186 ? 1.951 -11.518 -2.279 1.00 88.44 186 ASN A C 1
ATOM 1536 O O . ASN A 1 186 ? 2.192 -12.508 -2.966 1.00 88.44 186 ASN A O 1
ATOM 1540 N N . MET A 1 187 ? 0.703 -11.133 -2.003 1.00 87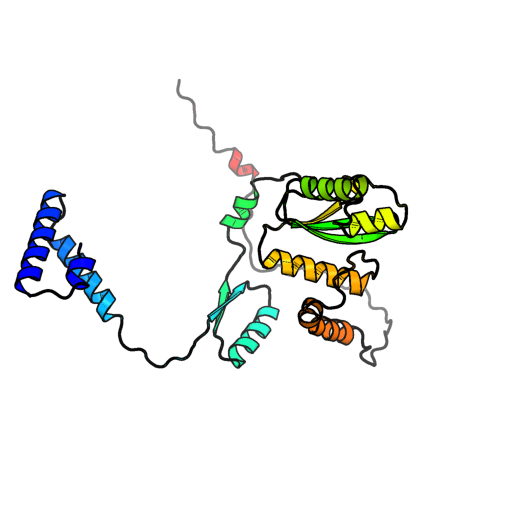.06 187 MET A N 1
ATOM 1541 C CA . MET A 1 187 ? -0.477 -11.831 -2.508 1.00 87.06 187 MET A CA 1
ATOM 1542 C C . MET A 1 187 ? -0.562 -11.769 -4.039 1.00 87.06 187 MET A C 1
ATOM 1544 O O . MET A 1 187 ? -0.834 -12.787 -4.674 1.00 87.06 187 MET A O 1
ATOM 1548 N N . GLU A 1 188 ? -0.351 -10.600 -4.647 1.00 90.88 188 GLU A N 1
ATOM 1549 C CA . GLU A 1 188 ? -0.416 -10.455 -6.108 1.00 90.88 188 GLU A CA 1
ATOM 1550 C C . GLU A 1 188 ? 0.732 -11.188 -6.809 1.00 90.88 188 GLU A C 1
ATOM 1552 O O . GLU A 1 188 ? 0.523 -11.840 -7.831 1.00 90.88 188 GLU A O 1
ATOM 1557 N N . ILE A 1 189 ? 1.926 -11.174 -6.217 1.00 89.50 189 ILE A N 1
ATOM 1558 C CA . ILE A 1 189 ? 3.075 -11.957 -6.687 1.00 89.50 189 ILE A CA 1
ATOM 1559 C C . ILE A 1 189 ? 2.757 -13.452 -6.675 1.00 89.50 189 ILE A C 1
ATOM 1561 O O . ILE A 1 189 ? 2.974 -14.137 -7.676 1.00 89.50 189 ILE A O 1
ATOM 1565 N N . TYR A 1 190 ? 2.197 -13.952 -5.571 1.00 85.50 190 TYR A N 1
ATOM 1566 C CA . TYR A 1 190 ? 1.797 -15.351 -5.446 1.00 85.50 190 TYR A CA 1
ATOM 1567 C C . TYR A 1 190 ? 0.741 -15.738 -6.494 1.00 85.50 190 TYR A C 1
ATOM 1569 O O . TYR A 1 190 ? 0.887 -16.759 -7.168 1.00 85.50 190 TYR A O 1
ATOM 1577 N N . LYS A 1 191 ? -0.289 -14.902 -6.694 1.00 86.12 191 LYS A N 1
ATOM 1578 C CA . LYS A 1 191 ? -1.307 -15.126 -7.735 1.00 86.12 191 LYS A CA 1
ATOM 1579 C C . LYS A 1 191 ? -0.674 -15.209 -9.125 1.00 86.12 191 LYS A C 1
ATOM 1581 O O . LYS A 1 191 ? -0.921 -16.173 -9.843 1.00 86.12 191 LYS A O 1
ATOM 1586 N N . GLN A 1 192 ? 0.161 -14.238 -9.492 1.00 88.31 192 GLN A N 1
ATOM 1587 C CA . GLN A 1 192 ? 0.794 -14.197 -10.811 1.00 88.31 192 GLN A CA 1
ATOM 1588 C C . GLN A 1 192 ? 1.693 -15.421 -11.039 1.00 88.31 192 GLN A C 1
ATOM 1590 O O . GLN A 1 192 ? 1.623 -16.044 -12.095 1.00 88.31 192 GLN A O 1
ATOM 1595 N N . ARG A 1 193 ? 2.483 -15.825 -10.035 1.00 85.56 193 ARG A N 1
ATOM 1596 C CA . ARG A 1 193 ? 3.338 -17.022 -10.108 1.00 85.56 193 ARG A CA 1
ATOM 1597 C C . ARG A 1 193 ? 2.525 -18.303 -10.294 1.00 85.56 193 ARG A C 1
ATOM 1599 O O . ARG A 1 193 ? 2.919 -19.156 -11.078 1.00 85.56 193 ARG A O 1
ATOM 1606 N N . LYS A 1 194 ? 1.411 -18.443 -9.573 1.00 81.62 194 LYS A N 1
ATOM 1607 C CA . LYS A 1 194 ? 0.622 -19.679 -9.559 1.00 81.62 194 LYS A CA 1
ATOM 1608 C C . LYS A 1 194 ? -0.290 -19.844 -10.775 1.00 81.62 194 LYS A C 1
ATOM 1610 O O . LYS A 1 194 ? -0.489 -20.969 -11.221 1.00 81.62 194 LYS A O 1
ATOM 1615 N N . PHE A 1 195 ? -0.890 -18.757 -11.258 1.00 81.12 195 PHE A N 1
ATOM 1616 C CA . PHE A 1 195 ? -1.894 -18.823 -12.324 1.00 81.12 195 PHE A CA 1
ATOM 1617 C C . PHE A 1 195 ? -1.331 -18.548 -13.723 1.00 81.12 195 PHE A C 1
ATOM 1619 O O . PHE A 1 195 ? -1.834 -19.130 -14.675 1.00 81.12 195 PHE A O 1
ATOM 1626 N N . ASP A 1 196 ? -0.316 -17.691 -13.852 1.00 80.12 196 ASP A N 1
ATOM 1627 C CA . ASP A 1 196 ? 0.225 -17.245 -15.149 1.00 80.12 196 ASP A CA 1
ATOM 1628 C C . ASP A 1 196 ? 1.674 -17.734 -15.350 1.00 80.12 196 ASP A C 1
ATOM 1630 O O . ASP A 1 196 ? 2.080 -18.139 -16.434 1.00 80.12 196 ASP A O 1
ATOM 1634 N N . GLY A 1 197 ? 2.479 -17.747 -14.281 1.00 79.31 197 GLY A N 1
ATOM 1635 C CA . GLY A 1 197 ? 3.872 -18.213 -14.300 1.00 79.31 197 GLY A CA 1
ATOM 1636 C C . GLY A 1 197 ? 4.863 -17.215 -14.912 1.00 79.31 197 GLY A C 1
ATOM 1637 O O . GLY A 1 197 ? 6.053 -17.262 -14.608 1.00 79.31 197 GLY A O 1
ATOM 1638 N N . ARG A 1 198 ? 4.386 -16.244 -15.699 1.00 87.44 198 ARG A N 1
ATOM 1639 C CA . ARG A 1 198 ? 5.193 -15.199 -16.348 1.00 87.44 198 ARG A CA 1
ATOM 1640 C C . ARG A 1 198 ? 5.501 -14.041 -15.398 1.00 87.44 198 ARG A C 1
ATOM 1642 O O . ARG A 1 198 ? 4.856 -12.988 -15.438 1.00 87.44 198 ARG A O 1
ATOM 1649 N N . ILE A 1 199 ? 6.479 -14.235 -14.515 1.00 90.31 199 ILE A N 1
ATOM 1650 C CA . ILE A 1 199 ? 6.848 -13.262 -13.476 1.00 90.31 199 ILE A CA 1
ATOM 1651 C C . ILE A 1 199 ? 8.325 -12.851 -13.544 1.00 90.31 199 ILE A C 1
ATOM 1653 O O . ILE A 1 199 ? 9.216 -13.680 -13.680 1.00 90.31 199 ILE A O 1
ATOM 1657 N N . ILE A 1 200 ? 8.591 -11.547 -13.423 1.00 91.06 200 ILE A N 1
ATOM 1658 C CA . ILE A 1 200 ? 9.942 -10.956 -13.483 1.00 91.06 200 ILE A CA 1
ATOM 1659 C C . ILE A 1 200 ? 10.620 -10.921 -12.103 1.00 91.06 200 ILE A C 1
ATOM 1661 O O . ILE A 1 200 ? 11.836 -10.769 -11.993 1.00 91.06 200 ILE A O 1
ATOM 1665 N N . ASN A 1 201 ? 9.853 -11.002 -11.018 1.00 89.00 201 ASN A N 1
ATOM 1666 C CA . ASN A 1 201 ? 10.355 -10.850 -9.655 1.00 89.00 201 ASN A CA 1
ATOM 1667 C C . ASN A 1 201 ? 11.367 -11.961 -9.281 1.00 89.00 201 ASN A C 1
ATOM 1669 O O . ASN A 1 201 ? 10.975 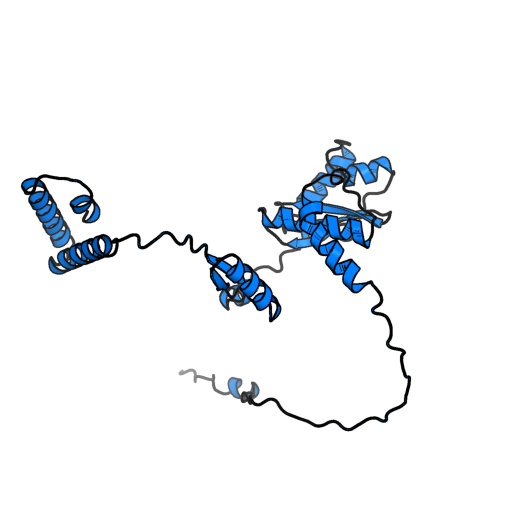-13.019 -8.802 1.00 89.00 201 ASN A O 1
ATOM 1673 N N . LYS A 1 202 ? 12.674 -11.692 -9.449 1.00 69.25 202 LYS A N 1
ATOM 1674 C CA . LYS A 1 202 ? 13.772 -12.668 -9.266 1.00 69.25 202 LYS A CA 1
ATOM 1675 C C . LYS A 1 202 ? 14.008 -13.128 -7.807 1.00 69.25 202 LYS A C 1
ATOM 1677 O O . LYS A 1 202 ? 14.545 -14.206 -7.601 1.00 69.25 202 LYS A O 1
ATOM 1682 N N . ASN A 1 203 ? 13.585 -12.357 -6.796 1.00 60.78 203 ASN A N 1
ATOM 1683 C CA . ASN A 1 203 ? 14.020 -12.536 -5.392 1.00 60.78 203 ASN A CA 1
ATOM 1684 C C . ASN A 1 203 ? 12.988 -13.194 -4.449 1.00 60.78 203 ASN A C 1
ATOM 1686 O O . ASN A 1 203 ? 13.050 -12.971 -3.245 1.00 60.78 203 ASN A O 1
ATOM 1690 N N . ILE A 1 204 ? 12.001 -13.941 -4.953 1.00 56.75 204 ILE A N 1
ATOM 1691 C CA . ILE A 1 204 ? 10.848 -14.395 -4.131 1.00 56.75 204 ILE A CA 1
ATOM 1692 C C . ILE A 1 204 ? 10.755 -15.921 -4.071 1.00 56.75 204 ILE A C 1
ATOM 1694 O O . ILE A 1 204 ? 9.724 -16.483 -3.722 1.00 56.75 204 ILE A O 1
ATOM 1698 N N . LEU A 1 205 ? 11.840 -16.617 -4.407 1.00 49.38 205 LEU A N 1
ATOM 1699 C CA . LEU A 1 205 ? 11.849 -18.076 -4.363 1.00 49.38 205 LEU A CA 1
ATOM 1700 C C . LEU A 1 205 ? 11.784 -18.627 -2.924 1.00 49.38 205 LEU A C 1
ATOM 1702 O O . LEU A 1 205 ? 11.272 -19.727 -2.769 1.00 49.38 205 LEU A O 1
ATOM 1706 N N . ASP A 1 206 ? 12.130 -17.836 -1.890 1.00 50.78 206 ASP A N 1
ATOM 1707 C CA . ASP A 1 206 ? 12.208 -18.316 -0.492 1.00 50.78 206 ASP A CA 1
ATOM 1708 C C . ASP A 1 206 ? 11.620 -17.376 0.586 1.00 50.78 206 ASP A C 1
ATOM 1710 O O . ASP A 1 206 ? 12.036 -17.399 1.744 1.00 50.78 206 ASP A O 1
ATOM 1714 N N . THR A 1 207 ? 10.654 -16.507 0.267 1.00 53.47 207 THR A N 1
ATOM 1715 C CA . THR A 1 207 ? 10.077 -15.615 1.298 1.00 53.47 207 THR A CA 1
ATOM 1716 C C . THR A 1 207 ? 8.824 -16.217 1.943 1.00 53.47 207 THR A C 1
ATOM 1718 O O . THR A 1 207 ? 8.002 -16.854 1.289 1.00 53.47 207 THR A O 1
ATOM 1721 N N . THR A 1 208 ? 8.658 -15.956 3.243 1.00 51.44 208 THR A N 1
ATOM 1722 C CA . THR A 1 208 ? 7.535 -16.258 4.161 1.00 51.44 208 THR A CA 1
ATOM 1723 C C . THR A 1 208 ? 6.101 -16.069 3.624 1.00 51.44 208 THR A C 1
ATOM 1725 O O . THR A 1 208 ? 5.135 -16.403 4.305 1.00 51.44 208 THR A O 1
ATOM 1728 N N . SER A 1 209 ? 5.922 -15.543 2.413 1.00 56.47 209 SER A N 1
ATOM 1729 C CA . SER A 1 209 ? 4.643 -15.453 1.712 1.00 56.47 209 SER A CA 1
ATOM 1730 C C . SER A 1 209 ? 4.091 -16.817 1.310 1.00 56.47 209 SER A C 1
ATOM 1732 O O . SER A 1 209 ? 2.893 -17.049 1.467 1.00 56.47 209 SER A O 1
ATOM 1734 N N . ASP A 1 210 ? 4.939 -17.740 0.846 1.00 62.78 210 ASP A N 1
ATOM 1735 C CA . ASP A 1 210 ? 4.459 -19.044 0.380 1.00 62.78 210 ASP A CA 1
ATOM 1736 C C . ASP A 1 210 ? 3.872 -19.847 1.547 1.00 62.78 210 ASP A C 1
ATOM 1738 O O . ASP A 1 210 ? 2.869 -20.529 1.383 1.00 62.78 210 ASP A O 1
ATOM 1742 N N . THR A 1 211 ? 4.409 -19.727 2.766 1.00 65.12 211 THR A N 1
ATOM 1743 C CA . THR A 1 211 ? 3.839 -20.402 3.946 1.00 65.12 211 THR A CA 1
ATOM 1744 C C . THR A 1 211 ? 2.468 -19.865 4.344 1.00 65.12 211 THR A C 1
ATOM 1746 O O . THR A 1 211 ? 1.605 -20.660 4.710 1.00 65.12 211 THR A O 1
ATOM 1749 N N . ILE A 1 212 ? 2.236 -18.555 4.225 1.00 70.00 212 ILE A N 1
ATOM 1750 C CA . ILE A 1 212 ? 0.945 -17.932 4.558 1.00 70.00 212 ILE A CA 1
ATOM 1751 C C . ILE A 1 212 ? -0.131 -18.308 3.527 1.00 70.00 212 ILE A C 1
ATOM 1753 O O . ILE A 1 212 ? -1.294 -18.483 3.888 1.00 70.00 212 ILE A O 1
ATOM 1757 N N . PHE A 1 213 ? 0.244 -18.470 2.254 1.00 73.38 213 PHE A N 1
ATOM 1758 C CA . PHE A 1 213 ? -0.704 -18.772 1.176 1.00 73.38 213 PHE A CA 1
ATOM 1759 C C . PHE A 1 213 ? -0.803 -20.265 0.816 1.00 73.38 213 PHE A C 1
ATOM 1761 O O . PHE A 1 213 ? -1.794 -20.665 0.212 1.00 73.38 213 PHE A O 1
ATOM 1768 N N . LYS A 1 214 ? 0.119 -21.123 1.274 1.00 72.62 214 LYS A N 1
ATOM 1769 C CA . LYS A 1 214 ? 0.064 -22.599 1.150 1.00 72.62 214 LYS A CA 1
ATOM 1770 C C . LYS A 1 214 ? -1.290 -23.224 1.532 1.00 72.62 214 LYS A C 1
ATOM 1772 O O . LYS A 1 214 ? -1.752 -24.127 0.834 1.00 72.62 214 LYS A O 1
ATOM 1777 N N . PRO A 1 215 ? -1.981 -22.797 2.607 1.00 73.12 215 PRO A N 1
ATOM 1778 C CA . PRO A 1 215 ? -3.321 -23.304 2.905 1.00 73.12 215 PRO A CA 1
ATOM 1779 C C . PRO A 1 215 ? -4.344 -23.029 1.788 1.00 73.12 215 PRO A C 1
ATOM 1781 O O . PRO A 1 215 ? -5.235 -23.849 1.560 1.00 73.12 215 PRO A O 1
ATOM 1784 N N . LEU A 1 216 ? -4.198 -21.924 1.044 1.00 69.06 216 LEU A N 1
ATOM 1785 C CA . LEU A 1 216 ? -5.050 -21.614 -0.109 1.00 69.06 216 LEU A CA 1
ATOM 1786 C C . LEU A 1 216 ? -4.812 -22.590 -1.267 1.00 69.06 216 LEU A C 1
ATOM 1788 O O . LEU A 1 216 ? -5.762 -22.908 -1.983 1.00 69.06 216 LEU A O 1
ATOM 1792 N N . ASP A 1 217 ? -3.592 -23.117 -1.436 1.00 68.94 217 ASP A N 1
ATOM 1793 C CA . ASP A 1 217 ? -3.303 -24.171 -2.418 1.00 68.94 217 ASP A CA 1
ATOM 1794 C C . ASP A 1 217 ? -4.183 -25.397 -2.209 1.00 68.94 217 ASP A C 1
ATOM 1796 O O . ASP A 1 217 ? -4.836 -25.860 -3.146 1.00 68.94 217 ASP A O 1
ATOM 1800 N N . LYS A 1 218 ? -4.257 -25.875 -0.963 1.00 71.31 218 LYS A N 1
ATOM 1801 C CA . LYS A 1 218 ? -5.064 -27.044 -0.596 1.00 71.31 218 LYS A CA 1
ATOM 1802 C C . LYS A 1 218 ? -6.546 -26.822 -0.896 1.00 71.31 218 LYS A C 1
ATOM 1804 O O . LYS A 1 218 ? -7.202 -27.719 -1.416 1.00 71.31 218 LYS A O 1
ATOM 1809 N N . LEU A 1 219 ? -7.070 -25.627 -0.615 1.00 70.31 219 LEU A N 1
ATOM 1810 C CA . LEU A 1 219 ? -8.475 -25.292 -0.871 1.00 70.31 219 LEU A CA 1
ATOM 1811 C C . LEU A 1 219 ? -8.797 -25.193 -2.364 1.00 70.31 219 LEU A C 1
ATOM 1813 O O . LEU A 1 219 ? -9.844 -25.673 -2.791 1.00 70.31 219 LEU A O 1
ATOM 1817 N N . ILE A 1 220 ? -7.908 -24.593 -3.158 1.00 70.12 220 ILE A N 1
ATOM 1818 C CA . ILE A 1 220 ? -8.083 -24.493 -4.612 1.00 70.12 220 ILE A CA 1
ATOM 1819 C C . ILE A 1 220 ? -8.024 -25.885 -5.249 1.00 70.12 220 ILE A C 1
ATOM 1821 O O . ILE A 1 220 ? -8.850 -26.198 -6.101 1.00 70.12 220 ILE A O 1
ATOM 1825 N N . ASN A 1 221 ? -7.100 -26.741 -4.807 1.00 67.81 221 ASN A N 1
ATOM 1826 C CA . ASN A 1 221 ? -6.935 -28.084 -5.361 1.00 67.81 221 ASN A CA 1
ATOM 1827 C C . ASN A 1 221 ? -8.066 -29.035 -4.938 1.00 67.81 221 ASN A C 1
ATOM 1829 O O . ASN A 1 221 ? -8.524 -29.824 -5.757 1.00 67.81 221 ASN A O 1
ATOM 1833 N N . LYS A 1 222 ? -8.605 -28.899 -3.718 1.00 65.31 222 LYS A N 1
ATOM 1834 C CA . LYS A 1 222 ? -9.784 -29.656 -3.253 1.00 65.31 222 LYS A CA 1
ATOM 1835 C C . LYS A 1 222 ? -11.062 -29.337 -4.042 1.00 65.31 222 LYS A C 1
ATOM 1837 O O . LYS A 1 222 ? -11.977 -30.145 -4.073 1.00 65.31 222 LYS A O 1
ATOM 1842 N N . ARG A 1 223 ? -11.139 -28.170 -4.692 1.00 58.56 223 ARG A N 1
ATOM 1843 C CA . ARG A 1 223 ? -12.232 -27.834 -5.625 1.00 58.56 223 ARG A CA 1
ATOM 1844 C C . ARG A 1 223 ? -12.019 -28.392 -7.038 1.00 58.56 223 ARG A C 1
ATOM 1846 O O . ARG A 1 223 ? -12.952 -28.353 -7.827 1.00 58.56 223 ARG A O 1
ATOM 1853 N N . LYS A 1 224 ? -10.806 -28.854 -7.367 1.00 54.91 224 LYS A N 1
ATOM 1854 C CA . LYS A 1 224 ? -10.441 -29.413 -8.681 1.00 54.91 224 LYS A CA 1
ATOM 1855 C C . LYS A 1 224 ? -10.458 -30.943 -8.721 1.00 54.91 224 LYS A C 1
ATOM 1857 O O . LYS A 1 224 ? -10.383 -31.499 -9.810 1.00 54.91 224 LYS A O 1
ATOM 1862 N N . THR A 1 225 ? -10.529 -31.626 -7.577 1.00 36.72 225 THR A N 1
ATOM 1863 C CA . THR A 1 225 ? -10.762 -33.075 -7.556 1.00 36.72 225 THR A CA 1
ATOM 1864 C C . THR A 1 225 ? -12.176 -33.346 -8.074 1.00 36.72 225 THR A C 1
ATOM 1866 O O . THR A 1 225 ? -13.109 -32.762 -7.513 1.00 36.72 225 THR A O 1
ATOM 1869 N N . PRO A 1 226 ? -12.358 -34.190 -9.105 1.00 42.47 226 PRO A N 1
ATOM 1870 C CA . PRO A 1 226 ? -13.683 -34.618 -9.523 1.00 42.47 226 PRO A CA 1
ATOM 1871 C C . PRO A 1 226 ? -14.337 -35.299 -8.323 1.00 42.47 226 PRO A C 1
ATOM 1873 O O . PRO A 1 226 ? -13.802 -36.267 -7.790 1.00 42.47 226 PRO A O 1
ATOM 1876 N N . THR A 1 227 ? -15.454 -34.767 -7.840 1.00 47.31 227 THR A N 1
ATOM 1877 C CA . THR A 1 227 ? -16.372 -35.592 -7.061 1.00 47.31 227 THR A CA 1
ATOM 1878 C C . THR A 1 227 ? -16.949 -36.601 -8.036 1.00 47.31 227 THR A C 1
ATOM 1880 O O . THR A 1 227 ? -17.660 -36.215 -8.965 1.00 47.31 227 THR A O 1
ATOM 1883 N N . ASP A 1 228 ? -16.569 -37.860 -7.854 1.00 37.72 228 ASP A N 1
ATOM 1884 C CA . ASP A 1 228 ? -17.093 -38.998 -8.591 1.00 37.72 228 ASP A CA 1
ATOM 1885 C C . ASP A 1 228 ? -18.628 -38.958 -8.651 1.00 37.72 228 ASP A C 1
ATOM 1887 O O . ASP A 1 228 ? -19.305 -38.857 -7.628 1.00 37.72 228 ASP A O 1
ATOM 1891 N N . GLY A 1 229 ? -19.154 -39.063 -9.873 1.00 40.62 229 GLY A N 1
ATOM 1892 C CA . GLY A 1 229 ? -20.496 -39.570 -10.141 1.00 40.62 229 GLY A CA 1
ATOM 1893 C C . GLY A 1 229 ? -21.664 -38.597 -9.977 1.00 40.62 229 GLY A C 1
ATOM 1894 O O . GLY A 1 229 ? -22.490 -38.766 -9.085 1.00 40.62 229 GLY A O 1
ATOM 1895 N N . TYR A 1 230 ? -21.849 -37.688 -10.936 1.00 30.42 230 TYR A N 1
ATOM 1896 C CA . TYR A 1 230 ? -23.203 -37.383 -11.408 1.00 30.42 230 TYR A CA 1
ATOM 1897 C C . TYR A 1 230 ? -23.164 -37.103 -12.911 1.00 30.42 230 TYR A C 1
ATOM 1899 O O . TYR A 1 230 ? -22.595 -36.111 -13.359 1.00 30.42 230 TYR A O 1
ATOM 1907 N N . THR A 1 231 ? -23.701 -38.038 -13.689 1.00 31.66 231 THR A N 1
ATOM 1908 C CA . THR A 1 231 ? -23.853 -37.927 -15.137 1.00 31.66 231 THR A CA 1
ATOM 1909 C C . THR A 1 231 ? -24.943 -36.911 -15.466 1.00 31.66 231 THR A C 1
ATOM 1911 O O . THR A 1 231 ? -26.040 -36.955 -14.909 1.00 31.66 231 THR A O 1
ATOM 1914 N N . ASP A 1 232 ? -24.644 -36.011 -16.402 1.00 29.92 232 ASP A N 1
ATOM 1915 C CA . ASP A 1 232 ? -25.623 -35.117 -17.011 1.00 29.92 232 ASP A CA 1
ATOM 1916 C C . ASP A 1 232 ? -26.717 -35.939 -17.701 1.00 29.92 232 ASP A C 1
ATOM 1918 O O . ASP A 1 232 ? -26.540 -36.461 -18.804 1.00 29.92 232 ASP A O 1
ATOM 1922 N N . ILE A 1 233 ? -27.884 -36.032 -17.065 1.00 32.91 233 ILE A N 1
ATOM 1923 C CA . ILE A 1 233 ? -29.110 -36.414 -17.756 1.00 32.91 233 ILE A CA 1
ATOM 1924 C C . ILE A 1 233 ? -29.640 -35.154 -18.436 1.00 32.91 233 ILE A C 1
ATOM 1926 O O . ILE A 1 233 ? -30.395 -34.363 -17.868 1.00 32.91 233 ILE A O 1
ATOM 1930 N N . THR A 1 234 ? -29.257 -34.998 -19.698 1.00 41.12 234 THR A N 1
ATOM 1931 C CA . THR A 1 234 ? -30.001 -34.205 -20.672 1.00 41.12 234 THR A CA 1
ATOM 1932 C C . THR A 1 234 ? -31.420 -34.764 -20.776 1.00 41.12 234 THR A C 1
ATOM 1934 O O . THR A 1 234 ? -31.674 -35.754 -21.452 1.00 41.12 234 THR A O 1
ATOM 1937 N N . THR A 1 235 ? -32.382 -34.126 -20.106 1.00 32.78 235 THR A N 1
ATOM 1938 C CA . THR A 1 235 ? -33.804 -34.299 -20.424 1.00 32.78 235 THR A CA 1
ATOM 1939 C C . THR A 1 235 ? -34.512 -32.952 -20.469 1.00 32.78 235 THR A C 1
ATOM 1941 O O . THR A 1 235 ? -34.591 -32.208 -19.494 1.00 32.78 235 THR A O 1
ATOM 1944 N N . ASN A 1 236 ? -35.039 -32.664 -21.657 1.00 39.06 236 ASN A N 1
ATOM 1945 C CA . ASN A 1 236 ? -36.030 -31.641 -21.959 1.00 39.06 236 ASN A CA 1
ATOM 1946 C C . ASN A 1 236 ? -37.065 -31.453 -20.836 1.00 39.06 236 ASN A C 1
ATOM 1948 O O . ASN A 1 236 ? -37.853 -32.363 -20.571 1.00 39.06 236 ASN A O 1
ATOM 1952 N N . LYS A 1 237 ? -37.174 -30.234 -20.287 1.00 36.47 237 LYS A N 1
ATOM 1953 C CA . LYS A 1 237 ? -38.410 -29.744 -19.657 1.00 36.47 237 LYS A CA 1
ATOM 1954 C C . LYS A 1 237 ? -38.711 -28.299 -20.074 1.00 36.47 237 LYS A C 1
ATOM 1956 O O . LYS A 1 237 ? -37.868 -27.416 -19.997 1.00 36.47 237 LYS A O 1
ATOM 1961 N N . LYS A 1 238 ? -39.951 -28.141 -20.548 1.00 31.27 238 LYS A N 1
ATOM 1962 C CA . LYS A 1 238 ? -40.640 -26.956 -21.088 1.00 31.27 238 LYS A CA 1
ATOM 1963 C C . LYS A 1 238 ? -40.536 -25.694 -20.208 1.00 31.27 238 LYS A C 1
ATOM 1965 O O . LYS A 1 238 ? -40.404 -25.824 -18.990 1.00 31.27 238 LYS A O 1
ATOM 1970 N N . PRO A 1 239 ? -40.707 -24.489 -20.793 1.00 33.19 239 PRO A N 1
ATOM 1971 C CA . PRO A 1 239 ? -40.718 -23.234 -20.046 1.00 33.19 239 PRO A CA 1
ATOM 1972 C C . PRO A 1 239 ? -41.931 -23.179 -19.109 1.00 33.19 239 PRO A C 1
ATOM 1974 O O . PRO A 1 239 ? -43.064 -23.410 -19.536 1.00 33.19 239 PRO A O 1
ATOM 1977 N N . ARG A 1 240 ? -41.701 -22.877 -17.826 1.00 31.06 240 ARG A N 1
ATOM 1978 C CA . ARG A 1 240 ? -42.762 -22.708 -16.827 1.00 31.06 240 ARG A CA 1
ATOM 1979 C C . ARG A 1 240 ? -42.744 -21.283 -16.274 1.00 31.06 240 ARG A C 1
ATOM 1981 O O . ARG A 1 240 ? -41.892 -20.948 -15.465 1.00 31.06 240 ARG A O 1
ATOM 1988 N N . LEU A 1 241 ? -43.699 -20.512 -16.793 1.00 32.72 241 LEU A N 1
ATOM 1989 C CA . LEU A 1 241 ? -44.432 -19.364 -16.243 1.00 32.72 241 LEU A CA 1
ATOM 1990 C C . LEU A 1 241 ? -43.815 -18.626 -15.045 1.00 32.72 241 LEU A C 1
ATOM 1992 O O . LEU A 1 241 ? -43.690 -19.166 -13.946 1.00 32.72 241 LEU A O 1
ATOM 1996 N N . GLU A 1 242 ? -43.555 -17.339 -15.273 1.00 32.44 242 GLU A N 1
ATOM 1997 C CA . GLU A 1 242 ? -43.253 -16.341 -14.255 1.00 32.44 242 GLU A CA 1
ATOM 1998 C C . GLU A 1 242 ? -44.340 -16.307 -13.173 1.00 32.44 242 GLU A C 1
ATOM 2000 O O . GLU A 1 242 ? -45.490 -15.944 -13.425 1.00 32.44 242 GLU A O 1
ATOM 2005 N N . HIS A 1 243 ? -43.960 -16.638 -11.941 1.00 34.28 243 HIS A N 1
ATOM 2006 C CA . HIS A 1 243 ? -44.721 -16.253 -10.763 1.00 34.28 243 HIS A CA 1
ATOM 2007 C C . HIS A 1 243 ? -44.022 -15.074 -10.093 1.00 34.28 243 HIS A C 1
ATOM 2009 O O . HIS A 1 243 ? -42.992 -15.208 -9.436 1.00 34.28 243 HIS A O 1
ATOM 2015 N N . ASN A 1 244 ? -44.630 -13.904 -10.277 1.00 35.41 244 ASN A N 1
ATOM 2016 C CA . ASN A 1 244 ? -44.367 -12.696 -9.516 1.00 35.41 244 ASN A CA 1
ATOM 2017 C C . ASN A 1 244 ? -44.618 -12.948 -8.023 1.00 35.41 244 ASN A C 1
ATOM 2019 O O . ASN A 1 244 ? -45.766 -13.020 -7.588 1.00 35.41 244 ASN A O 1
ATOM 2023 N N . THR A 1 245 ? -43.555 -13.008 -7.222 1.00 35.06 245 THR A N 1
ATOM 2024 C CA . THR A 1 245 ? -43.645 -12.814 -5.769 1.00 35.06 245 THR A CA 1
ATOM 2025 C C . THR A 1 245 ? -42.804 -11.612 -5.366 1.00 35.06 245 THR A C 1
ATOM 2027 O O . THR A 1 245 ? -41.576 -11.645 -5.372 1.00 35.06 245 THR A O 1
ATOM 2030 N N . VAL A 1 246 ? -43.510 -10.529 -5.047 1.00 39.94 246 VAL A N 1
ATOM 2031 C CA . VAL A 1 246 ? -42.994 -9.246 -4.562 1.00 39.94 246 VAL A CA 1
ATOM 2032 C C . VAL A 1 246 ? -42.444 -9.413 -3.132 1.00 39.94 246 VAL A C 1
ATOM 2034 O O . VAL A 1 246 ? -43.185 -9.881 -2.267 1.00 39.94 246 VAL A O 1
ATOM 2037 N N . PRO A 1 247 ? -41.195 -9.008 -2.827 1.00 38.69 247 PRO A N 1
ATOM 2038 C CA . PRO A 1 247 ? -40.685 -8.960 -1.455 1.00 38.69 247 PRO A CA 1
ATOM 2039 C C . PRO A 1 247 ? -41.419 -7.897 -0.612 1.00 38.69 247 PRO A C 1
ATOM 2041 O O . PRO A 1 247 ? -41.720 -6.811 -1.120 1.00 38.69 247 PRO A O 1
ATOM 2044 N N . PRO A 1 248 ? -41.685 -8.139 0.685 1.00 36.56 248 PRO A N 1
ATOM 2045 C CA . PRO A 1 248 ? -42.551 -7.291 1.491 1.00 36.56 248 PRO A CA 1
ATOM 2046 C C . PRO A 1 248 ? -41.772 -6.106 2.069 1.00 36.56 248 PRO A C 1
ATOM 2048 O O . PRO A 1 248 ? -41.507 -6.062 3.258 1.00 36.56 248 PRO A O 1
ATOM 2051 N N . TYR A 1 249 ? -41.403 -5.128 1.244 1.00 37.69 249 TYR A N 1
ATOM 2052 C CA . TYR A 1 249 ? -41.075 -3.778 1.718 1.00 37.69 249 TYR A CA 1
ATOM 2053 C C . TYR A 1 249 ? -41.394 -2.754 0.622 1.00 37.69 249 TYR A C 1
ATOM 2055 O O . TYR A 1 249 ? -40.542 -2.357 -0.172 1.00 37.69 249 TYR A O 1
ATOM 2063 N N . LYS A 1 250 ? -42.649 -2.287 0.588 1.00 33.22 250 LYS A N 1
ATOM 2064 C CA . LYS A 1 250 ? -43.033 -1.090 -0.174 1.00 33.22 250 LYS A CA 1
ATOM 2065 C C . LYS A 1 250 ? -42.427 0.143 0.506 1.00 33.22 250 LYS A C 1
ATOM 2067 O O . LYS A 1 250 ? -42.984 0.652 1.474 1.00 33.22 250 LYS A O 1
ATOM 2072 N N . ARG A 1 251 ? -41.322 0.675 -0.021 1.00 42.47 251 ARG A N 1
ATOM 2073 C CA . ARG A 1 251 ? -41.037 2.112 0.121 1.00 42.47 251 ARG A CA 1
ATOM 2074 C C . ARG A 1 251 ? -41.889 2.839 -0.915 1.00 42.47 251 ARG A C 1
ATOM 2076 O O . ARG A 1 251 ? -41.764 2.560 -2.103 1.00 42.47 251 ARG A O 1
ATOM 2083 N N . LYS A 1 252 ? -42.769 3.746 -0.476 1.00 35.75 252 LYS A N 1
ATOM 2084 C CA . LYS A 1 252 ? -43.407 4.716 -1.377 1.00 35.75 252 LYS A CA 1
ATOM 2085 C C . LYS A 1 252 ? -42.287 5.517 -2.046 1.00 35.75 252 LYS A C 1
ATOM 2087 O O . LYS A 1 252 ? -41.584 6.263 -1.371 1.00 35.75 252 LYS A O 1
ATOM 2092 N N . ILE A 1 253 ? -42.105 5.325 -3.346 1.00 39.62 253 ILE A N 1
ATOM 2093 C CA . ILE A 1 253 ? -41.309 6.223 -4.178 1.00 39.62 253 ILE A CA 1
ATOM 2094 C C . ILE A 1 253 ? -42.161 7.489 -4.310 1.00 39.62 253 ILE A C 1
ATOM 2096 O O . ILE A 1 253 ? -43.221 7.450 -4.930 1.00 39.62 253 ILE A O 1
ATOM 2100 N N . LEU A 1 254 ? -41.763 8.573 -3.639 1.00 42.00 254 LEU A N 1
ATOM 2101 C CA . LEU A 1 254 ? -42.298 9.896 -3.951 1.00 42.00 254 LEU A CA 1
ATOM 2102 C C . LEU A 1 254 ? -41.721 10.308 -5.306 1.00 42.00 254 LEU A C 1
ATOM 2104 O O . LEU A 1 254 ? -40.503 10.283 -5.491 1.00 42.00 254 LEU A O 1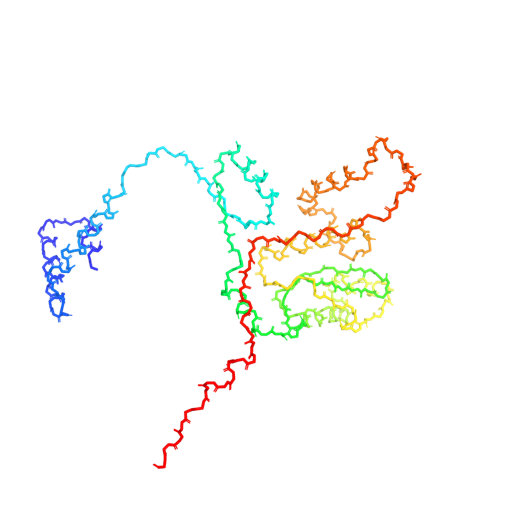
ATOM 2108 N N . ASP A 1 255 ? -42.604 10.663 -6.231 1.00 37.22 255 ASP A N 1
ATOM 2109 C CA . ASP A 1 255 ? -42.250 11.175 -7.547 1.00 37.22 255 ASP A CA 1
ATOM 2110 C C . ASP A 1 255 ? -41.472 12.499 -7.410 1.00 37.22 255 ASP A C 1
ATOM 2112 O O . ASP A 1 255 ? -41.882 13.415 -6.690 1.00 37.22 255 ASP A O 1
ATOM 2116 N N . GLN A 1 256 ? -40.314 12.586 -8.067 1.00 45.34 256 GLN A N 1
ATOM 2117 C CA . GLN A 1 256 ? -39.421 13.751 -8.010 1.00 45.34 256 GLN A CA 1
ATOM 2118 C C . GLN A 1 256 ? -39.991 14.962 -8.768 1.00 45.34 256 GLN A C 1
ATOM 2120 O O . GLN A 1 256 ? -39.499 16.077 -8.595 1.00 45.34 256 GLN A O 1
ATOM 2125 N N . SER A 1 257 ? -41.056 14.772 -9.552 1.00 41.62 257 SER A N 1
ATOM 2126 C CA . SER A 1 257 ? -41.771 15.842 -10.256 1.00 41.62 257 SER A CA 1
ATOM 2127 C C . SER A 1 257 ? -42.509 16.807 -9.306 1.00 41.62 257 SER A C 1
ATOM 2129 O O . SER A 1 257 ? -42.642 17.992 -9.615 1.00 41.62 257 SER A O 1
ATOM 2131 N N . THR A 1 258 ? -42.897 16.360 -8.104 1.00 42.25 258 THR A N 1
ATOM 2132 C CA . THR A 1 258 ? -43.694 17.157 -7.147 1.00 42.25 258 THR A CA 1
ATOM 2133 C C . THR A 1 258 ? -42.851 18.090 -6.263 1.00 42.25 258 THR A C 1
ATOM 2135 O O . THR A 1 258 ? -43.374 19.029 -5.666 1.00 42.25 258 THR A O 1
ATOM 2138 N N . ILE A 1 259 ? -41.530 17.889 -6.180 1.00 42.88 259 ILE A N 1
ATOM 2139 C CA . ILE A 1 259 ? -40.650 18.673 -5.286 1.00 42.88 259 ILE A CA 1
ATOM 2140 C C . ILE A 1 259 ? -40.250 20.029 -5.906 1.00 42.88 259 ILE A C 1
ATOM 2142 O O . ILE A 1 259 ? -39.863 20.951 -5.192 1.00 42.88 259 ILE A O 1
ATOM 2146 N N . LEU A 1 260 ? -40.411 20.209 -7.221 1.00 40.06 260 LEU A N 1
ATOM 2147 C CA . LEU A 1 260 ? -40.017 21.441 -7.919 1.00 40.06 260 LEU A CA 1
ATOM 2148 C C . LEU A 1 260 ? -41.083 22.555 -7.927 1.00 40.06 260 LEU A C 1
ATOM 2150 O O . LEU A 1 260 ? -40.789 23.657 -8.388 1.00 40.06 260 LEU A O 1
ATOM 2154 N N . GLN A 1 261 ? -42.292 22.328 -7.399 1.00 41.44 261 GLN A N 1
ATOM 2155 C CA . GLN A 1 261 ? -43.379 23.324 -7.443 1.00 41.44 261 GLN A CA 1
ATOM 2156 C C . GLN A 1 261 ? -43.617 24.122 -6.149 1.00 41.44 261 GLN A C 1
ATOM 2158 O O . GLN A 1 261 ? -44.352 25.105 -6.193 1.00 41.44 261 GLN A O 1
ATOM 2163 N N . THR A 1 262 ? -42.972 23.807 -5.021 1.00 43.97 262 THR A N 1
ATOM 2164 C CA . THR A 1 262 ? -43.235 24.511 -3.741 1.00 43.97 262 THR A CA 1
ATOM 2165 C C . THR A 1 262 ? -42.119 25.450 -3.268 1.00 43.97 262 THR A C 1
ATOM 2167 O O . THR A 1 262 ? -42.212 26.023 -2.185 1.00 43.97 262 THR A O 1
ATOM 2170 N N . ALA A 1 263 ? -41.105 25.718 -4.096 1.00 41.62 263 ALA A N 1
ATOM 2171 C CA . ALA A 1 263 ? -40.035 26.675 -3.793 1.00 41.62 263 ALA A CA 1
ATOM 2172 C C . ALA A 1 263 ? -40.100 27.944 -4.667 1.00 41.62 263 ALA A C 1
ATOM 2174 O O . ALA A 1 263 ? -39.129 28.319 -5.319 1.00 41.62 263 ALA A O 1
ATOM 2175 N N . LYS A 1 264 ? -41.240 28.645 -4.676 1.00 41.25 264 LYS A N 1
ATOM 2176 C CA . LYS A 1 264 ? -41.308 30.054 -5.104 1.00 41.25 264 LYS A CA 1
ATOM 2177 C C . LYS A 1 264 ? -41.801 30.902 -3.935 1.00 41.25 264 LYS A C 1
ATOM 2179 O O . LYS A 1 264 ? -42.997 31.003 -3.692 1.00 41.25 264 LYS A O 1
ATOM 2184 N N . ARG A 1 265 ? -40.866 31.508 -3.196 1.00 44.84 265 ARG A N 1
ATOM 2185 C CA . ARG A 1 265 ? -41.182 32.631 -2.300 1.00 44.84 265 ARG A CA 1
ATOM 2186 C C . ARG A 1 265 ? -41.474 33.873 -3.159 1.00 44.84 265 ARG A C 1
ATOM 2188 O O . ARG A 1 265 ? -40.704 34.124 -4.089 1.00 44.84 265 ARG A O 1
ATOM 2195 N N . PRO A 1 266 ? -42.528 34.652 -2.873 1.00 40.38 266 PRO A N 1
ATOM 2196 C CA . PRO A 1 266 ? -42.759 35.921 -3.551 1.00 40.38 266 PRO A CA 1
ATOM 2197 C C . PRO A 1 266 ? -41.664 36.927 -3.167 1.00 40.38 266 PRO A C 1
ATOM 2199 O O . PRO A 1 266 ? -41.338 37.081 -1.990 1.00 40.38 266 PRO A O 1
ATOM 2202 N N . ARG A 1 267 ? -41.081 37.599 -4.168 1.00 41.56 267 ARG A N 1
ATOM 2203 C CA . ARG A 1 267 ? -40.302 38.826 -3.961 1.00 41.56 267 ARG A CA 1
ATOM 2204 C C . ARG A 1 267 ? -41.293 39.932 -3.615 1.00 41.56 267 ARG A C 1
ATOM 2206 O O . ARG A 1 267 ? -42.142 40.255 -4.440 1.00 41.56 267 ARG A O 1
ATOM 2213 N N . THR A 1 268 ? -41.192 40.482 -2.415 1.00 52.47 268 THR A N 1
ATOM 2214 C CA . THR A 1 268 ? -41.807 41.767 -2.088 1.00 52.47 268 THR A CA 1
ATOM 2215 C C . THR A 1 268 ? -40.997 42.874 -2.755 1.00 52.47 268 THR A C 1
ATOM 2217 O O . THR A 1 268 ? -39.764 42.854 -2.705 1.00 52.47 268 THR A O 1
ATOM 2220 N N . SER A 1 269 ? -41.727 43.762 -3.424 1.00 47.16 269 SER A N 1
ATOM 2221 C CA . SER A 1 269 ? -41.338 45.105 -3.866 1.00 47.16 269 SER A CA 1
ATOM 2222 C C . SER A 1 269 ? -40.734 45.941 -2.749 1.00 47.16 269 SER A C 1
ATOM 2224 O O . SER A 1 269 ? -41.260 45.812 -1.618 1.00 47.16 269 SER A O 1
#

Sequence (269 aa):
MIHRLKAIPMTEQNYNKELNTIYSIAHNNGYTNKTIDKLIQQYNNKLNNTHPQNEQTTNQRCIFTYTGPETYKITELFQKEGLSTAFKTDNSLKNQLNNCIDRTNTYKRSGVYKLTCSCEHTYIGQTGRNLETRYTEHIRSFRLNTRRSNYANHVYDHGHELTNMTKCMTLIHPQQKGRRLNILENMEIYKQRKFDGRIINKNILDTTSDTIFKPLDKLINKRKTPTDGYTDITTNKKPRLEHNTVPPYKRKILDQSTILQTAKRPRTS

Foldseek 3Di:
DLCCLPVDDDDPVVSVVVVVVVCVVCVVVVHDPVVVVVVNVVVVVVVVVCDDPPDPPVQAEAEEADPDPVVVVVCVVCVVVNHHYDHDHPPDPCVVVVVVPDPDDQQQFFAWKWFAFPVRAIEIDGDLGGNVVVVVVLVVCLVVVVVPDLVSCVCNVVVGDDDDCVVGMDHDDRDHDDPVRVLVRLVVQVVCCPPPVRYSPPPPPDDPSCVVCVVVVVVVVVVVPDPPDDDDPDDDDDDDDDDDDDDPDDDPDDDPVVVPPPPDDDDDD

Mean predicted aligned error: 19.26 Å

InterPro domains:
  IPR000305 GIY-YIG endonuclease [PS50164] (108-183)
  IPR035901 GIY-YIG endonuclease superfamily [G3DSA:3.40.1440.10] (107-209)
  IPR035901 GIY-YIG endonuclease superfamily [SSF82771] (109-172)